Protein AF-A0A947R8L6-F1 (afdb_monomer_lite)

pLDDT: mean 79.78, std 16.23, range [29.2, 97.44]

Radius of gyration: 26.25 Å; chains: 1; bounding box: 73×72×54 Å

Secondary structure (DSSP, 8-state):
--------------SSS--B-HHHHHHHHT--HHHHHHHHHHTSSPPPEEEETTEEEB-THHHHHHHHHHHHHHTS---HHHHHHHHHHHTT-HHHHHHHHHT-TTTHHHHHHHHHTT--EE-HHHHHHHH---HHHHHHHHHTTSS-B-TTS-EEHHHHHHHHHHHHHHHTT--GGGT--THHHHHHHHHHHHHHHHHHHHHHHHHHTS---HHHHHHHHHHHHHHHHHHHHHHHHHHHHHHHHHHHHHT-

Foldseek 3Di:
DDDDDDDDDDDDDPDPPAWDFLVRLCVLQVNDSVVLVVCCVLVLDPAFDDPDPPDGTDGPVSSLSSNVVVCCCPVVVDDSVVSNVQCVVCVSPPVSSVVVSCVVVLVNVVVVVCVVVVPFKAAPVRLCVPLVADPVLVVVCPVLVVFDADPVRITGPNNSVSSNVNVVCVVVPLDVVVVNRSVVVSVVVVVVVVVVVVLVVVLVVVPVVDPDDPVRSVVVVVVSVVVVVVPPSVVVVVVVVVVVVVCVVVVD

Sequence (252 aa):
MHGKLSIQSKTKDTDSKNLLKMKELSEITEVSSGTIRYYIQQGLLPQPYRPHKNMAYYDESYIDKIKLIKDLQQNHYLPLSVIKMIIEESGYDPTKIKAWLNQSEDFSWFESKMEENGVESMTKEELLEFSRIDPEDFHAAVKYNMLLPDKNGRFDRESIKLAMFASELRKIGLTVERGFAIEFLVLHYEMLEFIARKEIDVFAKSILNNDMTAQEVQELADKTLDIAYQLAPIVHRRFLRKFLNEMRMNGN

Structure (mmCIF, N/CA/C/O backbone):
data_AF-A0A947R8L6-F1
#
_entry.id   AF-A0A947R8L6-F1
#
loop_
_atom_site.group_PDB
_atom_site.id
_atom_site.type_symbol
_atom_site.label_atom_id
_atom_site.label_alt_id
_atom_site.label_comp_id
_atom_site.label_asym_id
_atom_site.label_entity_id
_atom_site.label_seq_id
_atom_site.pdbx_PDB_ins_code
_atom_site.Cartn_x
_atom_site.Cartn_y
_atom_site.Cartn_z
_atom_site.occupancy
_atom_site.B_iso_or_equiv
_atom_site.auth_seq_id
_atom_site.auth_comp_id
_atom_site.auth_asym_id
_atom_site.auth_atom_id
_atom_site.pdbx_PDB_model_num
ATOM 1 N N . MET A 1 1 ? 47.175 53.634 -29.922 1.00 42.38 1 MET A N 1
ATOM 2 C CA . MET A 1 1 ? 47.234 52.588 -28.879 1.00 42.38 1 MET A CA 1
ATOM 3 C C . MET A 1 1 ? 46.110 52.833 -27.878 1.00 42.38 1 MET A C 1
ATOM 5 O O . MET A 1 1 ? 46.279 53.569 -26.919 1.00 42.38 1 MET A O 1
ATOM 9 N N . HIS A 1 2 ? 44.923 52.309 -28.188 1.00 31.38 2 HIS A N 1
ATOM 10 C CA . HIS A 1 2 ? 43.780 52.189 -27.273 1.00 31.38 2 HIS A CA 1
ATOM 11 C C . HIS A 1 2 ? 44.109 51.032 -26.303 1.00 31.38 2 HIS A C 1
ATOM 13 O O . HIS A 1 2 ? 44.636 50.024 -26.755 1.00 31.38 2 HIS A O 1
ATOM 19 N N . GLY A 1 3 ? 44.009 51.137 -24.978 1.00 32.56 3 GLY A N 1
ATOM 20 C CA . GLY A 1 3 ? 42.813 51.430 -24.197 1.00 32.56 3 GLY A CA 1
ATOM 21 C C . GLY A 1 3 ? 42.102 50.113 -23.869 1.00 32.56 3 GLY A C 1
ATOM 22 O O . GLY A 1 3 ? 41.481 49.564 -24.772 1.00 32.56 3 GLY A O 1
ATOM 23 N N . LYS A 1 4 ? 42.209 49.622 -22.618 1.00 29.20 4 LYS A N 1
ATOM 24 C CA . LYS A 1 4 ? 41.146 48.925 -21.855 1.00 29.20 4 LYS A CA 1
ATOM 25 C C . LYS A 1 4 ? 41.610 48.447 -20.459 1.00 29.20 4 LYS A C 1
ATOM 27 O O . LYS A 1 4 ? 42.427 47.546 -20.336 1.00 29.20 4 LYS A O 1
ATOM 32 N N . LEU A 1 5 ? 40.957 49.047 -19.459 1.00 29.86 5 LEU A N 1
ATOM 33 C CA . LEU A 1 5 ? 40.277 48.419 -18.313 1.00 29.86 5 LEU A CA 1
ATOM 34 C C . LEU A 1 5 ? 41.105 47.826 -17.161 1.00 29.86 5 LEU A C 1
ATOM 36 O O . LEU A 1 5 ? 41.373 46.633 -17.080 1.00 29.86 5 LEU A O 1
ATOM 40 N N . SER A 1 6 ? 41.298 48.684 -16.161 1.00 36.97 6 SER A N 1
ATOM 41 C CA . SER A 1 6 ? 41.044 48.390 -14.747 1.00 36.97 6 SER A CA 1
ATOM 42 C C . SER A 1 6 ? 39.662 47.742 -14.545 1.00 36.97 6 SER A C 1
ATOM 44 O O . SER A 1 6 ? 38.698 48.262 -15.093 1.00 36.97 6 SER A O 1
ATOM 46 N N . ILE A 1 7 ? 39.575 46.692 -13.718 1.00 34.09 7 ILE A N 1
ATOM 47 C CA . ILE A 1 7 ? 38.471 46.299 -12.803 1.00 34.09 7 ILE A CA 1
ATOM 48 C C . ILE A 1 7 ? 39.120 45.282 -11.843 1.00 34.09 7 ILE A C 1
ATOM 50 O O . ILE A 1 7 ? 39.526 44.200 -12.245 1.00 34.09 7 ILE A O 1
ATOM 54 N N . GLN A 1 8 ? 39.559 45.733 -10.668 1.00 30.11 8 GLN A N 1
ATOM 55 C CA . GLN A 1 8 ? 38.871 45.513 -9.390 1.00 30.11 8 GLN A CA 1
ATOM 56 C C . GLN A 1 8 ? 38.587 44.042 -9.059 1.00 30.11 8 GLN A C 1
ATOM 58 O O . GLN A 1 8 ? 37.634 43.431 -9.532 1.00 30.11 8 GLN A O 1
ATOM 63 N N . SER A 1 9 ? 39.397 43.561 -8.118 1.00 39.44 9 SER A N 1
ATOM 64 C CA . SER A 1 9 ? 39.013 42.662 -7.036 1.00 39.44 9 SER A CA 1
ATOM 65 C C . SER A 1 9 ? 37.557 42.862 -6.596 1.00 39.44 9 SER A C 1
ATOM 67 O O . SER A 1 9 ? 37.211 43.898 -6.028 1.00 39.44 9 SER A O 1
ATOM 69 N N . LYS A 1 10 ? 36.703 41.860 -6.831 1.00 37.06 10 LYS A N 1
ATOM 70 C CA . LYS A 1 10 ? 35.422 41.685 -6.130 1.00 37.06 10 LYS A CA 1
ATOM 71 C C . LYS A 1 10 ? 34.787 40.332 -6.453 1.00 37.06 10 LYS A C 1
ATOM 73 O O . LYS A 1 10 ? 34.115 40.196 -7.463 1.00 37.06 10 LYS A O 1
ATOM 78 N N . THR A 1 11 ? 34.927 39.404 -5.516 1.00 32.06 11 THR A N 1
ATOM 79 C CA . THR A 1 11 ? 33.887 38.460 -5.062 1.00 32.06 11 THR A CA 1
ATOM 80 C C . THR A 1 11 ? 34.308 38.062 -3.639 1.00 32.06 11 THR A C 1
ATOM 82 O O . THR A 1 11 ? 35.178 37.214 -3.482 1.00 32.06 11 THR A O 1
ATOM 85 N N . LYS A 1 12 ? 34.026 38.895 -2.617 1.00 33.34 12 LYS A N 1
ATOM 86 C CA . LYS A 1 12 ? 32.849 38.774 -1.719 1.00 33.34 12 LYS A CA 1
ATOM 87 C C . LYS A 1 12 ? 32.714 37.316 -1.257 1.00 33.34 12 LYS A C 1
ATOM 89 O O . LYS A 1 12 ? 32.286 36.494 -2.047 1.00 33.34 12 LYS A O 1
ATOM 94 N N . ASP A 1 13 ? 33.178 36.898 -0.084 1.00 38.03 13 ASP A N 1
ATOM 95 C CA . ASP A 1 13 ? 32.845 37.388 1.265 1.00 38.03 13 ASP A CA 1
ATOM 96 C C . ASP A 1 13 ? 31.328 37.460 1.507 1.00 38.03 13 ASP A C 1
ATOM 98 O O . ASP A 1 13 ? 30.743 38.492 1.838 1.00 38.03 13 ASP A O 1
ATOM 102 N N . THR A 1 14 ? 30.653 36.348 1.227 1.00 34.28 14 THR A N 1
ATOM 103 C CA . THR A 1 14 ? 29.289 36.049 1.674 1.00 34.28 14 THR A CA 1
ATOM 104 C C . THR A 1 14 ? 29.190 34.521 1.749 1.00 34.28 14 THR A C 1
ATOM 106 O O . THR A 1 14 ? 29.500 33.878 0.756 1.00 34.28 14 THR A O 1
ATOM 109 N N . ASP A 1 15 ? 28.888 33.980 2.939 1.00 44.09 15 ASP A N 1
ATOM 110 C CA . ASP A 1 15 ? 28.491 32.579 3.258 1.00 44.09 15 ASP A CA 1
ATOM 111 C C . ASP A 1 15 ? 29.301 31.856 4.352 1.00 44.09 15 ASP A C 1
ATOM 113 O O . ASP A 1 15 ? 29.080 30.683 4.634 1.00 44.09 15 ASP A O 1
ATOM 117 N N . SER A 1 16 ? 30.164 32.546 5.101 1.00 47.06 16 SER A N 1
ATOM 118 C CA . SER A 1 16 ? 30.749 31.993 6.339 1.00 47.06 16 SER A CA 1
ATOM 119 C C . SER A 1 16 ? 29.820 32.075 7.563 1.00 47.06 16 SER A C 1
ATOM 121 O O . SER A 1 16 ? 30.244 31.741 8.670 1.00 47.06 16 SER A O 1
ATOM 123 N N . LYS A 1 17 ? 28.565 32.528 7.405 1.00 53.00 17 LYS A N 1
ATOM 124 C CA . LYS A 1 17 ? 27.737 32.954 8.545 1.00 53.00 17 LYS A CA 1
ATOM 125 C C . LYS A 1 17 ? 26.738 31.942 9.108 1.00 53.00 17 LYS A C 1
ATOM 127 O O . LYS A 1 17 ? 26.294 32.195 10.214 1.00 53.00 17 LYS A O 1
ATOM 132 N N . ASN A 1 18 ? 26.464 30.806 8.460 1.00 67.19 18 ASN A N 1
ATOM 133 C CA . ASN A 1 18 ? 25.451 29.846 8.942 1.00 67.19 18 ASN A CA 1
ATOM 134 C C . ASN A 1 18 ? 25.870 28.367 8.769 1.00 67.19 18 ASN A C 1
ATOM 136 O O . ASN A 1 18 ? 25.108 27.524 8.301 1.00 67.19 18 ASN A O 1
ATOM 140 N N . LEU A 1 19 ? 27.116 28.040 9.128 1.00 84.75 19 LEU A N 1
ATOM 141 C CA . LEU A 1 19 ? 27.600 26.656 9.148 1.00 84.75 19 LEU A CA 1
ATOM 142 C C . LEU A 1 19 ? 27.352 26.011 10.517 1.00 84.75 19 LEU A C 1
ATOM 144 O O . LEU A 1 19 ? 27.966 26.386 11.515 1.00 84.75 19 LEU A O 1
ATOM 148 N N . LEU A 1 20 ? 26.491 25.001 10.539 1.00 90.62 20 LEU A N 1
ATOM 149 C CA . LEU A 1 20 ? 26.096 24.236 11.715 1.00 90.62 20 LEU A CA 1
ATOM 150 C C . LEU A 1 20 ? 27.038 23.057 11.956 1.00 90.62 20 LEU A C 1
ATOM 152 O O . LEU A 1 20 ? 27.586 22.455 11.025 1.00 90.62 20 LEU A O 1
ATOM 156 N N . LYS A 1 21 ? 27.188 22.672 13.223 1.00 92.44 21 LYS A N 1
ATOM 157 C CA . LYS A 1 21 ? 27.796 21.398 13.629 1.00 92.44 21 LYS A CA 1
ATOM 158 C C . LYS A 1 21 ? 26.735 20.300 13.688 1.00 92.44 21 LYS A C 1
ATOM 160 O O . LYS A 1 21 ? 25.553 20.553 13.879 1.00 92.44 21 LYS A O 1
ATOM 165 N N . MET A 1 22 ? 27.174 19.041 13.614 1.00 93.44 22 MET A N 1
ATOM 166 C CA . MET A 1 22 ? 26.277 17.871 13.660 1.00 93.44 22 MET A CA 1
ATOM 167 C C . MET A 1 22 ? 25.341 17.872 14.882 1.00 93.44 22 MET A C 1
ATOM 169 O O . MET A 1 22 ? 24.181 17.500 14.753 1.00 93.44 22 MET A O 1
ATOM 173 N N . LYS A 1 23 ? 25.832 18.284 16.059 1.00 91.50 23 LYS A N 1
ATOM 174 C CA . LYS A 1 23 ? 25.012 18.351 17.277 1.00 91.50 23 LYS A CA 1
ATOM 175 C C . LYS A 1 23 ? 23.862 19.353 17.123 1.00 91.50 23 LYS A C 1
ATOM 177 O O . LYS A 1 23 ? 22.722 18.989 17.366 1.00 91.50 23 LYS A O 1
ATOM 182 N N . GLU A 1 24 ? 24.165 20.557 16.646 1.00 92.81 24 GLU A N 1
ATOM 183 C CA . GLU A 1 24 ? 23.175 21.617 16.416 1.00 92.81 24 GLU A CA 1
ATOM 184 C C . GLU A 1 24 ? 22.154 21.184 15.357 1.00 92.81 24 GLU A C 1
ATOM 186 O O . GLU A 1 24 ? 20.952 21.290 15.570 1.00 92.81 24 GLU A O 1
ATOM 191 N N . LEU A 1 25 ? 22.617 20.595 14.249 1.00 93.69 25 LEU A N 1
ATOM 192 C CA . LEU A 1 25 ? 21.735 20.079 13.201 1.00 93.69 25 LEU A CA 1
ATOM 193 C C . LEU A 1 25 ? 20.810 18.966 13.723 1.00 93.69 25 LEU A C 1
ATOM 195 O O . LEU A 1 25 ? 19.633 18.920 13.371 1.00 93.69 25 LEU A O 1
ATOM 199 N N . SER A 1 26 ? 21.333 18.080 14.573 1.00 93.06 26 SER A N 1
ATOM 200 C CA . SER A 1 26 ? 20.577 16.996 15.206 1.00 93.06 26 SER A CA 1
ATOM 201 C C . SER A 1 26 ? 19.499 17.521 16.155 1.00 93.06 26 SER A C 1
ATOM 203 O O . SER A 1 26 ? 18.379 17.016 16.132 1.00 93.06 26 SER A O 1
ATOM 205 N N . GLU A 1 27 ? 19.819 18.550 16.940 1.00 93.12 27 GLU A N 1
ATOM 206 C CA . GLU A 1 27 ? 18.883 19.208 17.856 1.00 93.12 27 GLU A CA 1
ATOM 207 C C . GLU A 1 27 ? 17.775 19.945 17.089 1.00 93.12 27 GLU A C 1
ATOM 209 O O . GLU A 1 27 ? 16.601 19.743 17.378 1.00 93.12 27 GLU A O 1
ATOM 214 N N . ILE A 1 28 ? 18.123 20.721 16.057 1.00 94.00 28 ILE A N 1
ATOM 215 C CA . ILE A 1 28 ? 17.159 21.512 15.269 1.00 94.00 28 ILE A CA 1
ATOM 216 C C . ILE A 1 28 ? 16.199 20.627 14.462 1.00 94.00 28 ILE A C 1
ATOM 218 O O . ILE A 1 28 ? 15.029 20.965 14.283 1.00 94.00 28 ILE A O 1
ATOM 222 N N . THR A 1 29 ? 16.694 19.517 13.913 1.00 91.06 29 THR A N 1
ATOM 223 C CA . THR A 1 29 ? 15.890 18.627 13.056 1.00 91.06 29 THR A CA 1
ATOM 224 C C . THR A 1 29 ? 15.177 17.523 13.831 1.00 91.06 29 THR A C 1
ATOM 226 O O . THR A 1 29 ? 14.347 16.817 13.254 1.00 91.06 29 THR A O 1
ATOM 229 N N . GLU A 1 30 ? 15.502 17.357 15.118 1.00 92.62 30 GLU A N 1
ATOM 230 C CA . GLU A 1 30 ? 15.069 16.234 15.958 1.00 92.62 30 GLU A CA 1
ATOM 231 C C . GLU A 1 30 ? 15.425 14.862 15.354 1.00 92.62 30 GLU A C 1
ATOM 233 O O . GLU A 1 30 ? 14.738 13.859 15.563 1.00 92.62 30 GLU A O 1
ATOM 238 N N . VAL A 1 31 ? 16.499 14.801 14.563 1.00 89.19 31 VAL A N 1
ATOM 239 C CA . VAL A 1 31 ? 17.000 13.569 13.947 1.00 89.19 31 VAL A CA 1
ATOM 240 C C . VAL A 1 31 ? 18.353 13.238 14.552 1.00 89.19 31 VAL A C 1
ATOM 242 O O . VAL A 1 31 ? 19.242 14.083 14.615 1.00 89.19 31 VAL A O 1
ATOM 245 N N . SER A 1 32 ? 18.540 11.991 14.991 1.00 92.06 32 SER A N 1
ATOM 246 C CA . SER A 1 32 ? 19.791 11.577 15.632 1.00 92.06 32 SER A CA 1
ATOM 247 C C . SER A 1 32 ? 21.004 11.776 14.712 1.00 92.06 32 SER A C 1
ATOM 249 O O . SER A 1 32 ? 20.946 11.520 13.506 1.00 92.06 32 SER A O 1
ATOM 251 N N . SER A 1 33 ? 22.157 12.130 15.286 1.00 92.06 33 SER A N 1
ATOM 252 C CA . SER A 1 33 ? 23.414 12.251 14.531 1.00 92.06 33 SER A CA 1
ATOM 253 C C . SER A 1 33 ? 23.809 10.961 13.788 1.00 92.06 33 SER A C 1
ATOM 255 O O . SER A 1 33 ? 24.535 11.004 12.793 1.00 92.06 33 SER A O 1
ATOM 257 N N . GLY A 1 34 ? 23.375 9.792 14.280 1.00 89.56 34 GLY A N 1
ATOM 258 C CA . GLY A 1 34 ? 23.553 8.506 13.598 1.00 89.56 34 GLY A CA 1
ATOM 259 C C . GLY A 1 34 ? 22.738 8.430 12.308 1.00 89.56 34 GLY A C 1
ATOM 260 O O . GLY A 1 34 ? 23.283 8.107 11.255 1.00 89.56 34 GLY A O 1
ATOM 261 N N . THR A 1 35 ? 21.466 8.819 12.374 1.00 85.75 35 THR A N 1
ATOM 262 C CA . THR A 1 35 ? 20.553 8.858 11.226 1.00 85.75 35 THR A CA 1
ATOM 263 C C . THR A 1 35 ? 20.997 9.875 10.173 1.00 85.75 35 THR A C 1
ATOM 265 O O . THR A 1 35 ? 21.019 9.546 8.992 1.00 85.75 35 THR A O 1
ATOM 268 N N . ILE A 1 36 ? 21.442 11.071 10.577 1.00 93.44 36 ILE A N 1
ATOM 269 C CA . ILE A 1 36 ? 21.949 12.085 9.632 1.00 93.44 36 ILE A CA 1
ATOM 270 C C . ILE A 1 36 ? 23.190 11.566 8.891 1.00 93.44 36 ILE A C 1
ATOM 272 O O . ILE A 1 36 ? 23.279 11.671 7.668 1.00 93.44 36 ILE A O 1
ATOM 276 N N . ARG 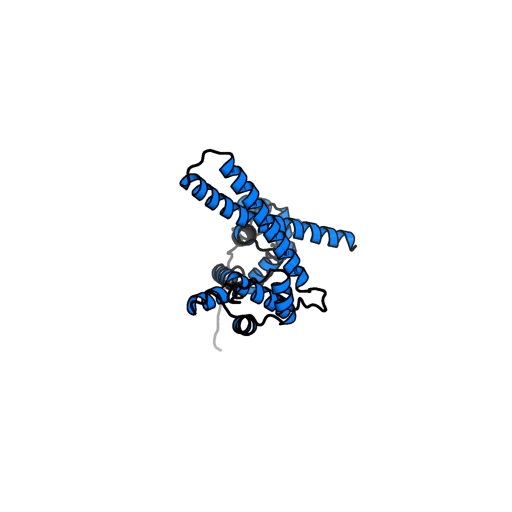A 1 37 ? 24.138 10.939 9.605 1.00 90.81 37 ARG A N 1
ATOM 277 C CA . ARG A 1 37 ? 25.300 10.290 8.968 1.00 90.81 37 ARG A CA 1
ATOM 278 C C . ARG A 1 37 ? 24.882 9.189 8.006 1.00 90.81 37 ARG A C 1
ATOM 280 O O . ARG A 1 37 ? 25.476 9.072 6.938 1.00 90.81 37 ARG A O 1
ATOM 287 N N . TYR A 1 38 ? 23.868 8.415 8.370 1.00 86.00 38 TYR A N 1
ATOM 288 C CA . TYR A 1 38 ? 23.332 7.379 7.504 1.00 86.00 38 TYR A CA 1
ATOM 289 C C . TYR A 1 38 ? 22.722 7.966 6.221 1.00 86.00 38 TYR A C 1
ATOM 291 O O . TYR A 1 38 ? 23.024 7.471 5.141 1.00 86.00 38 TYR A O 1
ATOM 299 N N . TYR A 1 39 ? 21.965 9.066 6.292 1.00 92.75 39 TYR A N 1
ATOM 300 C CA . TYR A 1 39 ? 21.447 9.753 5.097 1.00 92.75 39 TYR A CA 1
ATOM 301 C C . TYR A 1 39 ? 22.565 10.235 4.169 1.00 92.75 39 TYR A C 1
ATOM 303 O O . TYR A 1 39 ? 22.489 10.013 2.963 1.00 92.75 39 TYR A O 1
ATOM 311 N N . ILE A 1 40 ? 23.639 10.802 4.725 1.00 93.25 40 ILE A N 1
ATOM 312 C CA . ILE A 1 40 ? 24.825 11.213 3.953 1.00 93.25 40 ILE A CA 1
ATOM 313 C C . ILE A 1 40 ? 25.502 10.000 3.297 1.00 93.25 40 ILE A C 1
ATOM 315 O O . ILE A 1 40 ? 25.867 10.051 2.126 1.00 93.25 40 ILE A O 1
ATOM 319 N N . GLN A 1 41 ? 25.656 8.888 4.023 1.00 88.06 41 GLN A N 1
ATOM 320 C CA . GLN A 1 41 ? 26.248 7.654 3.486 1.00 88.06 41 GLN A CA 1
ATOM 321 C C . GLN A 1 41 ? 25.409 7.035 2.366 1.00 88.06 41 GLN A C 1
ATOM 323 O O . GLN A 1 41 ? 25.962 6.501 1.411 1.00 88.06 41 GLN A O 1
ATOM 328 N N . GLN A 1 42 ? 24.084 7.099 2.483 1.00 79.25 42 GLN A N 1
ATOM 329 C CA . GLN A 1 42 ? 23.166 6.603 1.459 1.00 79.25 42 GLN A CA 1
ATOM 330 C C . GLN A 1 42 ? 23.026 7.576 0.271 1.00 79.25 42 GLN A C 1
ATOM 332 O O . GLN A 1 42 ? 22.480 7.198 -0.765 1.00 79.25 42 GLN A O 1
ATOM 337 N N . GLY A 1 43 ? 23.558 8.799 0.381 1.00 88.75 43 GLY A N 1
ATOM 338 C CA . GLY A 1 43 ? 23.502 9.830 -0.657 1.00 88.75 43 GLY A CA 1
ATOM 339 C C . GLY A 1 43 ? 22.201 10.639 -0.682 1.00 88.75 43 GLY A C 1
ATOM 340 O O . GLY A 1 43 ? 21.967 11.356 -1.644 1.00 88.75 43 GLY A O 1
ATOM 341 N N . LEU A 1 44 ? 21.366 10.549 0.361 1.00 90.25 44 LEU A N 1
ATOM 342 C CA . LEU A 1 44 ? 20.152 11.370 0.511 1.00 90.25 44 LEU A CA 1
ATOM 343 C C . LEU A 1 44 ? 20.439 12.783 1.016 1.00 90.25 44 LEU A C 1
ATOM 345 O O . LEU A 1 44 ? 19.537 13.605 1.100 1.00 90.25 44 LEU A O 1
ATOM 349 N N . LEU A 1 45 ? 21.669 13.043 1.439 1.00 95.12 45 LEU A N 1
ATOM 350 C CA . LEU A 1 45 ? 22.147 14.369 1.784 1.00 95.12 45 LEU A CA 1
ATOM 351 C C . LEU A 1 45 ? 23.486 14.580 1.079 1.00 95.12 45 LEU A C 1
ATOM 353 O O . LEU A 1 45 ? 24.220 13.606 0.870 1.00 95.12 45 LEU A O 1
ATOM 357 N N . PRO A 1 46 ? 23.828 15.831 0.732 1.00 91.56 46 PRO A N 1
ATOM 358 C CA . PRO A 1 46 ? 25.137 16.131 0.178 1.00 91.56 46 PRO A CA 1
ATOM 359 C C . PRO A 1 46 ? 26.260 15.751 1.157 1.00 91.56 46 PRO A C 1
ATOM 361 O O . PRO A 1 46 ? 26.036 15.461 2.334 1.00 91.56 46 PRO A O 1
ATOM 364 N N . GLN A 1 47 ? 27.499 15.729 0.663 1.00 92.25 47 GLN A N 1
ATOM 365 C CA . GLN A 1 47 ? 28.651 15.588 1.548 1.00 92.25 47 GLN A CA 1
ATOM 366 C C . GLN A 1 47 ? 28.883 16.907 2.301 1.00 92.25 47 GLN A C 1
ATOM 368 O O . GLN A 1 47 ? 28.828 17.974 1.685 1.00 92.25 47 GLN A O 1
ATOM 373 N N . PRO A 1 48 ? 29.149 16.866 3.617 1.00 92.12 48 PRO A N 1
ATOM 374 C CA . PRO A 1 48 ? 29.393 18.075 4.390 1.00 92.12 48 PRO A CA 1
ATOM 375 C C . PRO A 1 48 ? 30.761 18.673 4.082 1.00 92.12 48 PRO A C 1
ATOM 377 O O . PRO A 1 48 ? 31.696 17.965 3.693 1.00 92.12 48 PRO A O 1
ATOM 380 N N . TYR A 1 49 ? 30.913 19.967 4.355 1.00 88.56 49 TYR A N 1
ATOM 381 C CA . TYR A 1 49 ? 32.203 20.634 4.247 1.00 88.56 49 TYR A CA 1
ATOM 382 C C . TYR A 1 49 ? 33.144 20.146 5.353 1.00 88.56 49 TYR A C 1
ATOM 384 O O . TYR A 1 49 ? 32.829 20.242 6.542 1.00 88.56 49 TYR A O 1
ATOM 392 N N . ARG A 1 50 ? 34.307 19.608 4.968 1.00 87.75 50 ARG A N 1
ATOM 393 C CA . ARG A 1 50 ? 35.293 19.028 5.891 1.00 87.75 50 ARG A CA 1
ATOM 394 C C . ARG A 1 50 ? 36.653 19.713 5.766 1.00 87.75 50 ARG A C 1
ATOM 396 O O . ARG A 1 50 ? 37.518 19.206 5.057 1.00 87.75 50 ARG A O 1
ATOM 403 N N . PRO A 1 51 ? 36.884 20.829 6.476 1.00 82.00 51 PRO A N 1
ATOM 404 C CA . PRO A 1 51 ? 38.190 21.489 6.470 1.00 82.00 51 PRO A CA 1
ATOM 405 C C . PRO A 1 51 ? 39.273 20.649 7.164 1.00 82.00 51 PRO A C 1
ATOM 407 O O . PRO A 1 51 ? 40.451 20.758 6.834 1.00 82.00 51 PRO A O 1
ATOM 410 N N . HIS A 1 52 ? 38.888 19.775 8.103 1.00 82.50 52 HIS A N 1
ATOM 411 C CA . HIS A 1 52 ? 39.797 18.876 8.813 1.00 82.50 52 HIS A CA 1
ATOM 412 C C . HIS A 1 52 ? 39.165 17.497 9.030 1.00 82.50 52 HIS A C 1
ATOM 414 O O . HIS A 1 52 ? 37.945 17.355 9.057 1.00 82.50 52 HIS A O 1
ATOM 420 N N . LYS A 1 53 ? 40.003 16.476 9.261 1.00 74.69 53 LYS A N 1
ATOM 421 C CA . LYS A 1 53 ? 39.593 15.062 9.392 1.00 74.69 53 LYS A CA 1
ATOM 422 C C . LYS A 1 53 ? 38.474 14.821 10.421 1.00 74.69 53 LYS A C 1
ATOM 424 O O . LYS A 1 53 ? 37.628 13.963 10.198 1.00 74.69 53 LYS A O 1
ATOM 429 N N . ASN A 1 54 ? 38.447 15.601 11.504 1.00 77.38 54 ASN A N 1
ATOM 430 C CA . ASN A 1 54 ? 37.477 15.470 12.599 1.00 77.38 54 ASN A CA 1
ATOM 431 C C . ASN A 1 54 ? 36.434 16.600 12.633 1.00 77.38 54 ASN A C 1
ATOM 433 O O . ASN A 1 54 ? 35.732 16.750 13.631 1.00 77.38 54 ASN A O 1
ATOM 437 N N . MET A 1 55 ? 36.339 17.412 11.576 1.00 81.69 55 MET A N 1
ATOM 438 C CA . MET A 1 55 ? 35.472 18.586 11.550 1.00 81.69 55 MET A CA 1
ATOM 439 C C . MET A 1 55 ? 34.603 18.571 10.297 1.00 81.69 55 MET A C 1
ATOM 441 O O . MET A 1 55 ? 35.118 18.555 9.184 1.00 81.69 55 MET A O 1
ATOM 445 N N . ALA A 1 56 ? 33.287 18.558 10.497 1.00 88.19 56 ALA A N 1
ATOM 446 C CA . ALA A 1 56 ? 32.292 18.602 9.436 1.00 88.19 56 ALA A CA 1
ATOM 447 C C . ALA A 1 56 ? 31.286 19.712 9.735 1.00 88.19 56 ALA A C 1
ATOM 449 O O . ALA A 1 56 ? 30.768 19.784 10.854 1.00 88.19 56 ALA A O 1
ATOM 450 N N . TYR A 1 57 ? 31.020 20.530 8.726 1.00 90.75 57 TYR A N 1
ATOM 451 C CA . TYR A 1 57 ? 30.072 21.630 8.768 1.00 90.75 57 TYR A CA 1
ATOM 452 C C . TYR A 1 57 ? 28.956 21.424 7.752 1.00 90.75 57 TYR A C 1
ATOM 454 O O . TYR A 1 57 ? 29.188 20.901 6.658 1.00 90.75 57 TYR A O 1
ATOM 462 N N . TYR A 1 58 ? 27.762 21.854 8.140 1.00 93.00 58 TYR A N 1
ATOM 463 C CA . TYR A 1 58 ? 26.526 21.714 7.385 1.00 93.00 58 TYR A CA 1
ATOM 464 C C . TYR A 1 58 ? 25.940 23.102 7.186 1.00 93.00 58 TYR A C 1
ATOM 466 O O . TYR A 1 58 ? 25.768 23.832 8.156 1.00 93.00 58 TYR A O 1
ATOM 474 N N . ASP A 1 59 ? 25.655 23.486 5.952 1.00 91.94 59 ASP A N 1
ATOM 475 C CA . ASP A 1 59 ? 24.883 24.698 5.704 1.00 91.94 59 ASP A CA 1
ATOM 476 C C . ASP A 1 59 ? 23.407 24.493 6.095 1.00 91.94 59 ASP A C 1
ATOM 478 O O . ASP A 1 59 ? 22.939 23.366 6.290 1.00 91.94 59 ASP A O 1
ATOM 482 N N . GLU A 1 60 ? 22.658 25.588 6.198 1.00 90.62 60 GLU A N 1
ATOM 483 C CA . GLU A 1 60 ? 21.254 25.566 6.627 1.00 90.62 60 GLU A CA 1
ATOM 484 C C . GLU A 1 60 ? 20.339 24.727 5.735 1.00 90.62 60 GLU A C 1
ATOM 486 O O . GLU A 1 60 ? 19.353 24.188 6.241 1.00 90.62 60 GLU A O 1
ATOM 491 N N . SER A 1 61 ? 20.675 24.514 4.454 1.00 91.81 61 SER A N 1
ATOM 492 C CA . SER A 1 61 ? 19.832 23.701 3.566 1.00 91.81 61 SER A CA 1
ATOM 493 C C . SER A 1 61 ? 19.697 22.255 4.046 1.00 91.81 61 SER A C 1
ATOM 495 O O . SER A 1 61 ? 18.742 21.570 3.681 1.00 91.81 61 SER A O 1
ATOM 497 N N . TYR A 1 62 ? 20.615 21.770 4.892 1.00 94.94 62 TYR A N 1
ATOM 498 C CA . TYR A 1 62 ? 20.479 20.457 5.518 1.00 94.94 62 TYR A CA 1
ATOM 499 C C . TYR A 1 62 ? 19.238 20.351 6.401 1.00 94.94 62 TYR A C 1
ATOM 501 O O . TYR A 1 62 ? 18.670 19.264 6.478 1.00 94.94 62 TYR A O 1
ATOM 509 N N . ILE A 1 63 ? 18.803 21.436 7.049 1.00 94.06 63 ILE A N 1
ATOM 510 C CA . ILE A 1 63 ? 17.623 21.415 7.921 1.00 94.06 63 ILE A CA 1
ATOM 511 C C . ILE A 1 63 ? 16.392 21.032 7.100 1.00 94.06 63 ILE A C 1
ATOM 513 O O . ILE A 1 63 ? 15.705 20.065 7.434 1.00 94.06 63 ILE A O 1
ATOM 517 N N . ASP A 1 64 ? 16.154 21.747 6.002 1.00 93.12 64 ASP A N 1
ATOM 518 C CA . ASP A 1 64 ? 14.979 21.534 5.157 1.00 93.12 64 ASP A CA 1
ATOM 519 C C . ASP A 1 64 ? 15.036 20.180 4.450 1.00 93.12 64 ASP A C 1
ATOM 521 O O . ASP A 1 64 ? 14.045 19.454 4.424 1.00 93.12 64 ASP A O 1
ATOM 525 N N . LYS A 1 65 ? 16.220 19.767 3.977 1.00 95.62 65 LYS A N 1
ATOM 526 C CA . LYS A 1 65 ? 16.418 18.441 3.371 1.00 95.62 65 LYS A CA 1
ATOM 527 C C . LYS A 1 65 ? 16.147 17.308 4.362 1.00 95.62 65 LYS A C 1
ATOM 529 O O . LYS A 1 65 ? 15.496 16.330 4.009 1.00 95.62 65 LYS A O 1
ATOM 534 N N . ILE A 1 66 ? 16.607 17.429 5.611 1.00 95.62 66 ILE A N 1
ATOM 535 C CA . ILE A 1 66 ? 16.357 16.420 6.652 1.00 95.62 66 ILE A CA 1
ATOM 536 C C . ILE A 1 66 ? 14.869 16.366 7.008 1.00 95.62 66 ILE A C 1
ATOM 538 O O . ILE A 1 66 ? 14.321 15.269 7.133 1.00 95.62 66 ILE A O 1
ATOM 542 N N . LYS A 1 67 ? 14.209 17.522 7.147 1.00 93.50 67 LYS A N 1
ATOM 543 C CA . LYS A 1 67 ? 12.766 17.593 7.417 1.00 93.50 67 LYS A CA 1
ATOM 544 C C . LYS A 1 67 ? 11.948 16.981 6.283 1.00 93.50 67 LYS A C 1
ATOM 546 O O . LYS A 1 67 ? 11.058 16.188 6.560 1.00 93.50 67 LYS A O 1
ATOM 551 N N . LEU A 1 68 ? 12.304 17.264 5.033 1.00 93.00 68 LEU A N 1
ATOM 552 C CA . LEU A 1 68 ? 11.689 16.668 3.849 1.00 93.00 68 LEU A CA 1
ATOM 553 C C . LEU A 1 68 ? 11.852 15.141 3.824 1.00 93.00 68 LEU A C 1
ATOM 555 O O . LEU A 1 68 ? 10.882 14.421 3.623 1.00 93.00 68 LEU A O 1
ATOM 559 N N . ILE A 1 69 ? 13.057 14.618 4.080 1.00 90.44 69 ILE A N 1
ATOM 560 C CA . ILE A 1 69 ? 13.271 13.162 4.156 1.00 90.44 69 ILE A CA 1
ATOM 561 C C . ILE A 1 69 ? 12.419 12.551 5.278 1.00 90.44 69 ILE A C 1
ATOM 563 O O . ILE A 1 69 ? 11.824 11.492 5.084 1.00 90.44 69 ILE A O 1
ATOM 567 N N . LYS A 1 70 ? 12.343 13.208 6.444 1.00 88.94 70 LYS A N 1
ATOM 568 C CA . LYS A 1 70 ? 11.520 12.764 7.582 1.00 88.94 70 LYS A CA 1
ATOM 569 C C . LYS A 1 70 ? 10.036 12.723 7.203 1.00 88.94 70 LYS A C 1
ATOM 571 O O . LYS A 1 70 ? 9.392 11.708 7.447 1.00 88.94 70 LYS A O 1
ATOM 576 N N . ASP A 1 71 ? 9.533 13.768 6.558 1.00 84.19 71 ASP A N 1
ATOM 577 C CA . ASP A 1 71 ? 8.157 13.869 6.065 1.00 84.19 71 ASP A CA 1
ATOM 578 C C . ASP A 1 71 ? 7.823 12.757 5.052 1.00 84.19 71 ASP A C 1
ATOM 580 O O . ASP A 1 71 ? 6.884 11.986 5.255 1.00 84.19 71 ASP A O 1
ATOM 584 N N . LEU A 1 72 ? 8.676 12.552 4.043 1.00 79.38 72 LEU A N 1
ATOM 585 C CA . LEU A 1 72 ? 8.514 11.485 3.047 1.00 79.38 72 LEU A CA 1
ATOM 586 C C . LEU A 1 72 ? 8.534 10.074 3.664 1.00 79.38 72 LEU A C 1
ATOM 588 O O . LEU A 1 72 ? 7.877 9.155 3.172 1.00 79.38 72 LEU A O 1
ATOM 592 N N . GLN A 1 73 ? 9.271 9.869 4.757 1.00 78.94 73 GLN A N 1
ATOM 593 C CA . GLN A 1 73 ? 9.279 8.588 5.467 1.00 78.94 73 GLN A CA 1
ATOM 594 C C . GLN A 1 73 ? 8.064 8.380 6.371 1.00 78.94 73 GLN A C 1
ATOM 596 O O . GLN A 1 73 ? 7.583 7.245 6.461 1.00 78.94 73 GLN A O 1
ATOM 601 N N . GLN A 1 74 ? 7.641 9.430 7.081 1.00 74.69 74 GLN A N 1
ATOM 602 C CA . GLN A 1 74 ? 6.641 9.365 8.150 1.00 74.69 74 GLN A CA 1
ATOM 603 C C . GLN A 1 74 ? 5.217 9.529 7.624 1.00 74.69 74 GLN A C 1
ATOM 605 O O . GLN A 1 74 ? 4.355 8.748 8.005 1.00 74.69 74 GLN A O 1
ATOM 610 N N . ASN A 1 75 ? 4.995 10.486 6.724 1.00 66.56 75 ASN A N 1
ATOM 611 C CA . ASN A 1 75 ? 3.668 10.826 6.213 1.00 66.56 75 ASN A CA 1
ATOM 612 C C . ASN A 1 75 ? 3.377 10.143 4.871 1.00 66.56 75 ASN A C 1
ATOM 614 O O . ASN A 1 75 ? 2.245 9.746 4.614 1.00 66.56 75 ASN A O 1
ATOM 618 N N . HIS A 1 76 ? 4.408 9.937 4.043 1.00 59.25 76 HIS A N 1
ATOM 619 C CA . HIS A 1 76 ? 4.278 9.265 2.740 1.00 59.25 76 HIS A CA 1
ATOM 620 C C . HIS A 1 76 ? 4.795 7.831 2.725 1.00 59.25 76 HIS A C 1
ATOM 622 O O . HIS A 1 76 ? 4.721 7.158 1.700 1.00 59.25 76 HIS A O 1
ATOM 628 N N . TYR A 1 77 ? 5.302 7.331 3.855 1.00 60.22 77 TYR A N 1
ATOM 629 C CA . TYR A 1 77 ? 5.626 5.917 3.992 1.00 60.22 77 TYR A CA 1
ATOM 630 C C . TYR A 1 77 ? 6.630 5.414 2.924 1.00 60.22 77 TYR A C 1
ATOM 632 O O . TYR A 1 77 ? 6.598 4.250 2.524 1.00 60.22 77 TYR A O 1
ATOM 640 N N . LEU A 1 78 ? 7.592 6.244 2.512 1.00 62.94 78 LEU A N 1
ATOM 641 C CA . LEU A 1 78 ? 8.549 5.867 1.471 1.00 62.94 78 LEU A CA 1
ATOM 642 C C . LEU A 1 78 ? 9.834 5.235 2.045 1.00 62.94 78 LEU A C 1
ATOM 644 O O . LEU A 1 78 ? 10.339 5.658 3.095 1.00 62.94 78 LEU A O 1
ATOM 648 N N . PRO A 1 79 ? 10.393 4.189 1.406 1.00 67.19 79 PRO A N 1
ATOM 649 C CA . PRO A 1 79 ? 11.715 3.674 1.750 1.00 67.19 79 PRO A CA 1
ATOM 650 C C . PRO A 1 79 ? 12.820 4.616 1.241 1.00 67.19 79 PRO A C 1
ATOM 652 O O . PRO A 1 79 ? 12.667 5.286 0.225 1.00 67.19 79 PRO A O 1
ATOM 655 N N . LEU A 1 80 ? 13.975 4.638 1.917 1.00 75.06 80 LEU A N 1
ATOM 656 C CA . LEU A 1 80 ? 15.077 5.568 1.605 1.00 75.06 80 LEU A CA 1
ATOM 657 C C . LEU A 1 80 ? 15.629 5.435 0.180 1.00 75.06 80 LEU A C 1
ATOM 659 O O . LEU A 1 80 ? 16.095 6.423 -0.373 1.00 75.06 80 LEU A O 1
ATOM 663 N N . SER A 1 81 ? 15.576 4.242 -0.414 1.00 64.44 81 SER A N 1
ATOM 664 C CA . SER A 1 81 ? 15.975 4.025 -1.810 1.00 64.44 81 SER A CA 1
ATOM 665 C C . SER A 1 81 ? 15.071 4.772 -2.789 1.00 64.44 81 SER A C 1
ATOM 667 O O . SER A 1 81 ? 15.567 5.369 -3.735 1.00 64.44 81 SER A O 1
ATOM 669 N N . VAL A 1 82 ? 13.761 4.785 -2.529 1.00 63.34 82 VAL A N 1
ATOM 670 C CA . VAL A 1 82 ? 12.784 5.530 -3.331 1.00 63.34 82 VAL A CA 1
ATOM 671 C C . VAL A 1 82 ? 12.953 7.022 -3.084 1.00 63.34 82 VAL A C 1
ATOM 673 O O . VAL A 1 82 ? 13.092 7.775 -4.033 1.00 63.34 82 VAL A O 1
ATOM 676 N N . ILE A 1 83 ? 13.068 7.450 -1.823 1.00 78.00 83 ILE A N 1
ATOM 677 C CA . ILE A 1 83 ? 13.308 8.864 -1.488 1.00 78.00 83 ILE A CA 1
ATOM 678 C C . ILE A 1 83 ? 14.570 9.395 -2.176 1.00 78.00 83 ILE A C 1
ATOM 680 O O . ILE A 1 83 ? 14.581 10.522 -2.657 1.00 78.00 83 ILE A O 1
ATOM 684 N N . LYS A 1 84 ? 15.627 8.584 -2.261 1.00 77.94 84 LYS A N 1
ATOM 685 C CA . LYS A 1 84 ? 16.842 8.945 -2.990 1.00 77.94 84 LYS A CA 1
ATOM 686 C C . LYS A 1 84 ? 16.570 9.199 -4.476 1.00 77.94 84 LYS A C 1
ATOM 688 O O . LYS A 1 84 ? 16.997 10.232 -4.971 1.00 77.94 84 LYS A O 1
ATOM 693 N N . MET A 1 85 ? 15.840 8.309 -5.146 1.00 72.31 85 MET A N 1
ATOM 694 C CA . MET A 1 85 ? 15.460 8.468 -6.556 1.00 72.31 85 MET A CA 1
ATOM 695 C C . MET A 1 85 ? 14.651 9.754 -6.775 1.00 72.31 85 MET A C 1
ATOM 697 O O . MET A 1 85 ? 14.998 10.560 -7.633 1.00 72.31 85 MET A O 1
ATOM 701 N N . ILE A 1 86 ? 13.659 10.008 -5.910 1.00 77.50 86 ILE A N 1
ATOM 702 C CA . ILE A 1 86 ? 12.874 11.254 -5.913 1.00 77.50 86 ILE A CA 1
ATOM 703 C C . ILE A 1 86 ? 13.796 12.460 -5.838 1.00 77.50 86 ILE A C 1
ATOM 705 O O . ILE A 1 86 ? 13.664 13.405 -6.607 1.00 77.50 86 ILE A O 1
ATOM 709 N N . ILE A 1 87 ? 14.710 12.456 -4.871 1.00 88.00 87 ILE A N 1
ATOM 710 C CA . ILE A 1 87 ? 15.638 13.555 -4.625 1.00 88.00 87 ILE A CA 1
ATOM 711 C C . ILE A 1 87 ? 16.585 13.763 -5.814 1.00 88.00 87 ILE A C 1
ATOM 713 O O . ILE A 1 87 ? 16.855 14.911 -6.161 1.00 88.00 87 ILE A O 1
ATOM 717 N N . GLU A 1 88 ? 17.083 12.693 -6.431 1.00 84.38 88 GLU A N 1
ATOM 718 C CA . GLU A 1 88 ? 17.973 12.755 -7.597 1.00 84.38 88 GLU A CA 1
ATOM 719 C C . GLU A 1 88 ? 17.272 13.371 -8.817 1.00 84.38 88 GLU A C 1
ATOM 721 O O . GLU A 1 88 ? 17.870 14.192 -9.512 1.00 84.38 88 GLU A O 1
ATOM 726 N N . GLU A 1 89 ? 15.994 13.053 -9.032 1.00 76.56 89 GLU A N 1
ATOM 727 C CA . GLU A 1 89 ? 15.189 13.582 -10.142 1.00 76.56 89 GLU A CA 1
ATOM 728 C C . GLU A 1 89 ? 14.664 15.004 -9.879 1.00 76.56 89 GLU A C 1
ATOM 730 O O . GLU A 1 89 ? 14.695 15.878 -10.751 1.00 76.56 89 GLU A O 1
ATOM 735 N N . SER A 1 90 ? 14.185 15.264 -8.661 1.00 85.06 90 SER A N 1
ATOM 736 C CA . SER A 1 90 ? 13.557 16.538 -8.284 1.00 85.06 90 SER A CA 1
ATOM 737 C C . SER A 1 90 ? 14.548 17.604 -7.820 1.00 85.06 90 SER A C 1
ATOM 739 O O . SER A 1 90 ? 14.233 18.793 -7.871 1.00 85.06 90 SER A O 1
ATOM 741 N N . GLY A 1 91 ? 15.733 17.218 -7.343 1.00 89.50 91 GLY A N 1
ATOM 742 C CA . GLY A 1 91 ? 16.700 18.138 -6.747 1.00 89.50 91 GLY A CA 1
ATOM 743 C C . GLY A 1 91 ? 16.230 18.771 -5.431 1.00 89.50 91 GLY A C 1
ATOM 744 O O . GLY A 1 91 ? 16.588 19.914 -5.158 1.00 89.50 91 GLY A O 1
ATOM 745 N N . TYR A 1 92 ? 15.445 18.054 -4.617 1.00 90.19 92 TYR A N 1
ATOM 746 C CA . TYR A 1 92 ? 14.807 18.555 -3.381 1.00 90.19 92 TYR A CA 1
ATOM 747 C C . TYR A 1 92 ? 13.747 19.655 -3.592 1.00 90.19 92 TYR A C 1
ATOM 749 O O . TYR A 1 92 ? 13.318 20.270 -2.618 1.00 90.19 92 TYR A O 1
ATOM 757 N N . ASP A 1 93 ? 13.315 19.916 -4.829 1.00 88.94 93 ASP A N 1
ATOM 758 C CA . ASP A 1 93 ? 12.283 20.914 -5.136 1.00 88.94 93 ASP A CA 1
ATOM 759 C C . ASP A 1 93 ? 10.900 20.418 -4.671 1.00 88.94 93 ASP A C 1
ATOM 761 O O . ASP A 1 93 ? 10.382 19.457 -5.247 1.00 88.94 93 ASP A O 1
ATOM 765 N N . PRO A 1 94 ? 10.252 21.067 -3.682 1.00 82.12 94 PRO A N 1
ATOM 766 C CA . PRO A 1 94 ? 8.959 20.625 -3.164 1.00 82.12 94 PRO A CA 1
ATOM 767 C C . PRO A 1 94 ? 7.864 20.546 -4.230 1.00 82.12 94 PRO A C 1
ATOM 769 O O . PRO A 1 94 ? 6.976 19.707 -4.124 1.00 82.12 94 PRO A O 1
ATOM 772 N N . THR A 1 95 ? 7.923 21.379 -5.273 1.00 82.12 95 THR A N 1
ATOM 773 C CA . THR A 1 95 ? 6.943 21.365 -6.368 1.00 82.12 95 THR A CA 1
ATOM 774 C C . THR A 1 95 ? 7.117 20.119 -7.218 1.00 82.12 95 THR A C 1
ATOM 776 O O . THR A 1 95 ? 6.133 19.469 -7.551 1.00 82.12 95 THR A O 1
ATOM 779 N N . LYS A 1 96 ? 8.365 19.746 -7.522 1.00 80.75 96 LYS A N 1
ATOM 780 C CA . LYS A 1 96 ? 8.681 18.526 -8.274 1.00 80.75 96 LYS A CA 1
ATOM 781 C C . LYS A 1 96 ? 8.514 17.270 -7.443 1.00 80.75 96 LYS A C 1
ATOM 783 O O . LYS A 1 96 ? 8.158 16.251 -7.999 1.00 80.75 96 LYS A O 1
ATOM 788 N N . ILE A 1 97 ? 8.738 17.329 -6.134 1.00 80.88 97 ILE A N 1
ATOM 789 C CA . ILE A 1 97 ? 8.472 16.209 -5.226 1.00 80.88 97 ILE A CA 1
ATOM 790 C C . ILE A 1 97 ? 6.978 16.020 -5.054 1.00 80.88 97 ILE A C 1
ATOM 792 O O . ILE A 1 97 ? 6.512 14.896 -5.111 1.00 80.88 97 ILE A O 1
ATOM 796 N N . LYS A 1 98 ? 6.206 17.095 -4.885 1.00 76.50 98 LYS A N 1
ATOM 797 C CA . LYS A 1 98 ? 4.745 17.011 -4.870 1.00 76.50 98 LYS A CA 1
ATOM 798 C C . LYS A 1 98 ? 4.230 16.522 -6.218 1.00 76.50 98 LYS A C 1
ATOM 800 O O . LYS A 1 98 ? 3.367 15.659 -6.243 1.00 76.50 98 LYS A O 1
ATOM 805 N N . ALA A 1 99 ? 4.801 17.009 -7.320 1.00 65.81 99 ALA A N 1
ATOM 806 C CA . ALA A 1 99 ? 4.539 16.462 -8.640 1.00 65.81 99 ALA A CA 1
ATOM 807 C C . ALA A 1 99 ? 4.940 14.991 -8.713 1.00 65.81 99 ALA A C 1
ATOM 809 O O . ALA A 1 99 ? 4.127 14.254 -9.200 1.00 65.81 99 ALA A O 1
ATOM 810 N N . TRP A 1 100 ? 6.072 14.540 -8.164 1.00 68.62 100 TRP A N 1
ATOM 811 C CA . TRP A 1 100 ? 6.495 13.133 -8.122 1.00 68.62 100 TRP A CA 1
ATOM 812 C C . TRP A 1 100 ? 5.569 12.264 -7.266 1.00 68.62 100 TRP A C 1
ATOM 814 O O . TRP A 1 100 ? 5.195 11.173 -7.659 1.00 68.62 100 TRP A O 1
ATOM 824 N N . LEU A 1 101 ? 5.155 12.750 -6.096 1.00 63.72 101 LEU A N 1
ATOM 825 C CA . LEU A 1 101 ? 4.197 12.078 -5.219 1.00 63.72 101 LEU A CA 1
ATOM 826 C C . LEU A 1 101 ? 2.835 11.961 -5.911 1.00 63.72 101 LEU A C 1
ATOM 828 O O . LEU A 1 101 ? 2.185 10.928 -5.798 1.00 63.72 101 LEU A O 1
ATOM 832 N N . ASN A 1 102 ? 2.448 12.980 -6.680 1.00 56.28 102 ASN A N 1
ATOM 833 C CA . ASN A 1 102 ? 1.253 12.974 -7.524 1.00 56.28 102 ASN A CA 1
ATOM 834 C C . ASN A 1 102 ? 1.461 12.182 -8.843 1.00 56.28 102 ASN A C 1
ATOM 836 O O . ASN A 1 102 ? 0.501 11.622 -9.367 1.00 56.28 102 ASN A O 1
ATOM 840 N N . GLN A 1 103 ? 2.713 12.100 -9.316 1.00 48.03 103 GLN A N 1
ATOM 841 C CA . GLN A 1 103 ? 3.289 11.302 -10.410 1.00 48.03 103 GLN A CA 1
ATOM 842 C C . GLN A 1 103 ? 3.786 9.939 -9.905 1.00 48.03 103 GLN A C 1
ATOM 844 O O . GLN A 1 103 ? 4.481 9.218 -10.618 1.00 48.03 103 GLN A O 1
ATOM 849 N N . SER A 1 104 ? 3.257 9.459 -8.774 1.00 50.53 104 SER A N 1
ATOM 850 C CA . SER A 1 104 ? 2.823 8.059 -8.691 1.00 50.53 104 SER A CA 1
ATOM 851 C C . SER A 1 104 ? 1.623 7.858 -9.646 1.00 50.53 104 SER A C 1
ATOM 853 O O . SER A 1 104 ? 0.547 7.363 -9.318 1.00 50.53 104 SER A O 1
ATOM 855 N N . GLU A 1 105 ? 1.870 8.285 -10.884 1.00 44.19 105 GLU A N 1
ATOM 856 C CA . GLU A 1 105 ? 1.102 8.332 -12.117 1.00 44.19 105 GLU A CA 1
ATOM 857 C C . GLU A 1 105 ? 1.072 6.943 -12.749 1.00 44.19 105 GLU A C 1
ATOM 859 O O . GLU A 1 105 ? 0.795 6.829 -13.929 1.00 44.19 105 GLU A O 1
ATOM 864 N N . ASP A 1 106 ? 1.312 5.887 -11.969 1.00 48.09 106 ASP A N 1
ATOM 865 C CA . ASP A 1 106 ? 0.895 4.530 -12.307 1.00 48.09 106 ASP A CA 1
ATOM 866 C C . ASP A 1 106 ? -0.365 4.111 -11.549 1.00 48.09 106 ASP A C 1
ATOM 868 O O . ASP A 1 106 ? -0.893 3.060 -11.840 1.00 48.09 106 ASP A O 1
ATOM 872 N N . PHE A 1 107 ? -0.899 4.901 -10.610 1.00 46.62 107 PHE A N 1
ATOM 873 C CA . PHE A 1 107 ? -2.221 4.635 -10.013 1.00 46.62 107 PHE A CA 1
ATOM 874 C C . PHE A 1 107 ? -3.165 5.837 -10.086 1.00 46.62 107 PHE A C 1
ATOM 876 O O . PHE A 1 107 ? -4.359 5.650 -10.309 1.00 46.62 107 PHE A O 1
ATOM 883 N N . SER A 1 108 ? -2.662 7.074 -9.981 1.00 49.28 108 SER A N 1
ATOM 884 C CA . SER A 1 108 ? -3.517 8.275 -10.003 1.00 49.28 108 SER A CA 1
ATOM 885 C C . SER A 1 108 ? -4.189 8.521 -11.363 1.00 49.28 108 SER A C 1
ATOM 887 O O . SER A 1 108 ? -5.373 8.850 -11.418 1.00 49.28 108 SER A O 1
ATOM 889 N N . TRP A 1 109 ? -3.480 8.288 -12.472 1.00 45.53 109 TRP A N 1
ATOM 890 C CA . TRP A 1 109 ? -4.056 8.362 -13.820 1.00 45.53 109 TRP A CA 1
ATOM 891 C C . TRP A 1 109 ? -5.144 7.312 -14.059 1.00 45.53 109 TRP A C 1
ATOM 893 O O . TRP A 1 109 ? -6.078 7.558 -14.820 1.00 45.53 109 TRP A O 1
ATOM 903 N N . PHE A 1 110 ? -5.029 6.140 -13.427 1.00 55.47 110 PHE A N 1
ATOM 904 C CA . PHE A 1 110 ? -6.011 5.074 -13.547 1.00 55.47 110 PHE A CA 1
ATOM 905 C C . PHE A 1 110 ? -7.308 5.449 -12.847 1.00 55.47 110 PHE A C 1
ATOM 907 O O . PHE A 1 110 ? -8.371 5.287 -13.440 1.00 55.47 110 PHE A O 1
ATOM 914 N N . GLU A 1 111 ? -7.223 6.005 -11.636 1.00 57.56 111 GLU A N 1
ATOM 915 C CA . GLU A 1 111 ? -8.390 6.552 -10.936 1.00 57.56 111 GLU A CA 1
ATOM 916 C C . GLU A 1 111 ? -9.038 7.672 -11.756 1.00 57.56 111 GLU A C 1
ATOM 918 O O . GLU A 1 111 ? -10.236 7.606 -12.008 1.00 57.56 111 GLU A O 1
ATOM 923 N N . SER A 1 112 ? -8.249 8.622 -12.279 1.00 57.44 112 SER A N 1
ATOM 924 C CA . SER A 1 112 ? -8.758 9.714 -13.130 1.00 57.44 112 SER A CA 1
ATOM 925 C C . SER A 1 112 ? -9.462 9.178 -14.376 1.00 57.44 112 SER A C 1
ATOM 927 O O . SER A 1 112 ? -10.567 9.598 -14.695 1.00 57.44 112 SER A O 1
ATOM 929 N N . LYS A 1 113 ? -8.873 8.193 -15.067 1.00 57.78 113 LYS A N 1
ATOM 930 C CA . LYS A 1 113 ? -9.462 7.600 -16.275 1.00 57.78 113 LYS A CA 1
ATOM 931 C C . LYS A 1 113 ? -10.727 6.793 -15.966 1.00 57.78 113 LYS A C 1
ATOM 933 O O . LYS A 1 113 ? -11.637 6.758 -16.792 1.00 57.78 113 LYS A O 1
ATOM 938 N N . MET A 1 114 ? -10.791 6.134 -14.811 1.00 65.94 114 MET A N 1
ATOM 939 C CA . MET A 1 114 ? -11.989 5.426 -14.350 1.00 65.94 114 MET A CA 1
ATOM 940 C C . MET A 1 114 ? -13.106 6.415 -13.997 1.00 65.94 114 MET A C 1
ATOM 942 O O . MET A 1 114 ? -14.246 6.206 -14.401 1.00 65.94 114 MET A O 1
ATOM 946 N N . GLU A 1 115 ? -12.773 7.515 -13.320 1.00 66.19 115 GLU A N 1
ATOM 947 C CA . GLU A 1 115 ? -13.711 8.576 -12.936 1.00 66.19 115 GLU A CA 1
ATOM 948 C C . GLU A 1 115 ? -14.228 9.371 -14.141 1.00 66.19 115 GLU A C 1
ATOM 950 O O . GLU A 1 115 ? -15.434 9.571 -14.267 1.00 66.19 115 GLU A O 1
ATOM 955 N N . GLU A 1 116 ? -13.352 9.753 -15.075 1.00 63.84 116 GLU A N 1
ATOM 956 C CA . GLU A 1 116 ? -13.714 10.453 -16.316 1.00 63.84 116 GLU A CA 1
ATOM 957 C C . GLU A 1 116 ? -14.697 9.650 -17.175 1.00 63.84 116 GLU A C 1
ATOM 959 O O . GLU A 1 116 ? -15.600 10.219 -17.788 1.00 63.84 116 GLU A O 1
ATOM 964 N N . ASN A 1 117 ? -14.531 8.326 -17.214 1.00 62.44 117 ASN A N 1
ATOM 965 C CA . ASN A 1 117 ? -15.380 7.433 -18.000 1.00 62.44 117 ASN A CA 1
ATOM 966 C C . ASN A 1 117 ? -16.553 6.845 -17.193 1.00 62.44 117 ASN A C 1
ATOM 968 O O . ASN A 1 117 ? -17.335 6.075 -17.750 1.00 62.44 117 ASN A O 1
ATOM 972 N N . GLY A 1 118 ? -16.680 7.176 -15.900 1.00 71.19 118 GLY A N 1
AT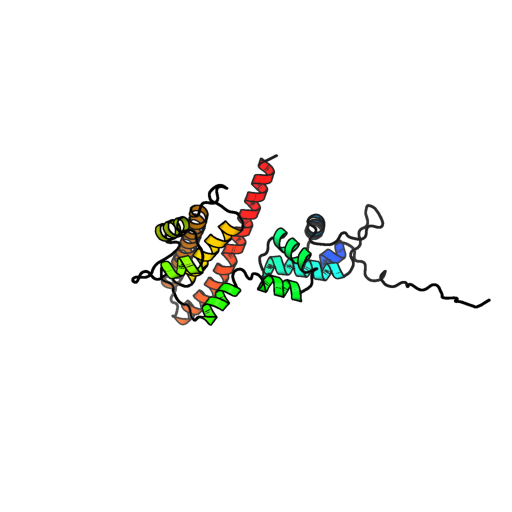OM 973 C CA . GLY A 1 118 ? -17.712 6.627 -15.012 1.00 71.19 118 GLY A CA 1
ATOM 974 C C . GLY A 1 118 ? -17.688 5.097 -14.916 1.00 71.19 118 GLY A C 1
ATOM 975 O O . GLY A 1 118 ? -18.743 4.462 -14.858 1.00 71.19 118 GLY A O 1
ATOM 976 N N . VAL A 1 119 ? -16.501 4.486 -14.981 1.00 75.75 119 VAL A N 1
ATOM 977 C CA . VAL A 1 119 ? -16.361 3.026 -15.025 1.00 75.75 119 VAL A CA 1
ATOM 978 C C . VAL A 1 119 ? -16.423 2.448 -13.617 1.00 75.75 119 VAL A C 1
ATOM 980 O O . VAL A 1 119 ? -15.450 2.472 -12.868 1.00 75.75 119 VAL A O 1
ATOM 983 N N . GLU A 1 120 ? -17.576 1.874 -13.287 1.00 84.12 120 GLU A N 1
ATOM 984 C CA . GLU A 1 120 ? -17.803 1.186 -12.009 1.00 84.12 120 GLU A CA 1
ATOM 985 C C . GLU A 1 120 ? -17.493 -0.316 -12.073 1.00 84.12 120 GLU A C 1
ATOM 987 O O . GLU A 1 120 ? -17.193 -0.942 -11.060 1.00 84.12 120 GLU A O 1
ATOM 992 N N . SER A 1 121 ? -17.572 -0.922 -13.262 1.00 93.31 121 SER A N 1
ATOM 993 C CA . SER A 1 121 ? -17.232 -2.334 -13.457 1.00 93.31 121 SER A CA 1
ATOM 994 C C . SER A 1 121 ? -16.921 -2.670 -14.914 1.00 93.31 121 SER A C 1
ATOM 996 O O . SER A 1 121 ? -17.386 -1.974 -15.819 1.00 93.31 121 SER A O 1
ATOM 998 N N . MET A 1 122 ? -16.220 -3.780 -15.151 1.00 93.50 122 MET A N 1
ATOM 999 C CA . MET A 1 122 ? -15.846 -4.287 -16.479 1.00 93.50 122 MET A CA 1
ATOM 1000 C C . MET A 1 122 ? -16.235 -5.758 -16.661 1.00 93.50 122 MET A C 1
ATOM 1002 O O . MET A 1 122 ? -16.199 -6.545 -15.723 1.00 93.50 122 MET A O 1
ATOM 1006 N N . THR A 1 123 ? -16.586 -6.158 -17.878 1.00 97.12 123 THR A N 1
ATOM 1007 C CA . THR A 1 123 ? -16.590 -7.571 -18.293 1.00 97.12 123 THR A CA 1
ATOM 1008 C C . THR A 1 123 ? -15.170 -8.144 -18.284 1.00 97.12 123 THR A C 1
ATOM 1010 O O . THR A 1 123 ? -14.187 -7.405 -18.206 1.00 97.12 123 THR A O 1
ATOM 1013 N N . LYS A 1 124 ? -15.042 -9.471 -18.403 1.00 97.25 124 LYS A N 1
ATOM 1014 C CA . LYS A 1 124 ? -13.739 -10.127 -18.577 1.00 97.25 124 LYS A CA 1
ATOM 1015 C C . LYS A 1 124 ? -12.973 -9.545 -19.768 1.00 97.25 124 LYS A C 1
ATOM 1017 O O . LYS A 1 124 ? -11.784 -9.268 -19.650 1.00 97.25 124 LYS A O 1
ATOM 1022 N N . GLU A 1 125 ? -13.644 -9.379 -20.902 1.00 97.44 125 GLU A N 1
ATOM 1023 C CA . GLU A 1 125 ? -13.037 -8.915 -22.149 1.00 97.44 125 GLU A CA 1
ATOM 1024 C C . GLU A 1 125 ? -12.538 -7.470 -22.013 1.00 97.44 125 GLU A C 1
ATOM 1026 O O . GLU A 1 125 ? -11.376 -7.197 -22.312 1.00 97.44 125 GLU A O 1
ATOM 1031 N N . GLU A 1 126 ? -13.374 -6.579 -21.469 1.00 95.19 126 GLU A N 1
ATOM 1032 C CA . GLU A 1 126 ? -13.008 -5.185 -21.180 1.00 95.19 126 GLU A CA 1
ATOM 1033 C C . GLU A 1 126 ? -11.824 -5.105 -20.207 1.00 95.19 126 GLU A C 1
ATOM 1035 O O . GLU A 1 126 ? -10.896 -4.329 -20.424 1.00 95.19 126 GLU A O 1
ATOM 1040 N N . LEU A 1 127 ? -11.822 -5.929 -19.154 1.00 94.94 127 LEU A N 1
ATOM 1041 C CA . LEU A 1 127 ? -10.757 -5.931 -18.157 1.00 94.94 127 LEU A CA 1
ATOM 1042 C C . LEU A 1 127 ? -9.422 -6.413 -18.739 1.00 94.94 127 LEU A C 1
ATOM 1044 O O . LEU A 1 127 ? -8.392 -5.783 -18.489 1.00 94.94 127 LEU A O 1
ATOM 1048 N N . LEU A 1 128 ? -9.420 -7.496 -19.522 1.00 96.31 128 LEU A N 1
ATOM 1049 C CA . LEU A 1 128 ? -8.213 -7.999 -20.190 1.00 96.31 128 LEU A CA 1
ATOM 1050 C C . LEU A 1 128 ? -7.629 -6.949 -21.142 1.00 96.31 128 LEU A C 1
ATOM 1052 O O . LEU A 1 128 ? -6.421 -6.712 -21.135 1.00 96.31 128 LEU A O 1
ATOM 1056 N N . GLU A 1 129 ? -8.483 -6.281 -21.919 1.00 91.94 129 GLU A N 1
ATOM 1057 C CA . GLU A 1 129 ? -8.061 -5.223 -22.837 1.00 91.94 129 GLU A CA 1
ATOM 1058 C C . GLU A 1 129 ? -7.518 -3.996 -22.090 1.00 91.94 129 GLU A C 1
ATOM 1060 O O . GLU A 1 129 ? -6.445 -3.479 -22.421 1.00 91.94 129 GLU A O 1
ATOM 1065 N N . PHE A 1 130 ? -8.236 -3.538 -21.063 1.00 85.19 130 PHE A N 1
ATOM 1066 C CA . PHE A 1 130 ? -7.915 -2.308 -20.347 1.00 85.19 130 PHE A CA 1
ATOM 1067 C C . PHE A 1 130 ? -6.680 -2.448 -19.454 1.00 85.19 130 PHE A C 1
ATOM 1069 O O . PHE A 1 130 ? -5.767 -1.624 -19.528 1.00 85.19 130 PHE A O 1
ATOM 1076 N N . SER A 1 131 ? -6.639 -3.488 -18.616 1.00 87.56 131 SER A N 1
ATOM 1077 C CA . SER A 1 131 ? -5.539 -3.709 -17.666 1.00 87.56 131 SER A CA 1
ATOM 1078 C C . SER A 1 131 ? -4.289 -4.287 -18.324 1.00 87.56 131 SER A C 1
ATOM 1080 O O . SER A 1 131 ? -3.182 -4.135 -17.799 1.00 87.56 131 SER A O 1
ATOM 1082 N N . ARG A 1 132 ? -4.454 -4.953 -19.476 1.00 89.31 132 ARG A N 1
ATOM 1083 C CA . ARG A 1 132 ? -3.407 -5.740 -20.142 1.00 89.31 132 ARG A CA 1
ATOM 1084 C C . ARG A 1 132 ? -2.777 -6.797 -19.233 1.00 89.31 132 ARG A C 1
ATOM 1086 O O . ARG A 1 132 ? -1.615 -7.144 -19.428 1.00 89.31 132 ARG A O 1
ATOM 1093 N N . ILE A 1 133 ? -3.511 -7.267 -18.223 1.00 93.25 133 ILE A N 1
ATOM 1094 C CA . ILE A 1 133 ? -3.088 -8.413 -17.423 1.00 93.25 133 ILE A CA 1
ATOM 1095 C C . ILE A 1 133 ? -2.882 -9.623 -18.342 1.00 93.25 133 ILE A C 1
ATOM 1097 O O . ILE A 1 133 ? -3.642 -9.832 -19.293 1.00 93.25 133 ILE A O 1
ATOM 1101 N N . ASP A 1 134 ? -1.851 -10.416 -18.058 1.00 94.06 134 ASP A N 1
ATOM 1102 C CA . ASP A 1 134 ? -1.642 -11.672 -18.766 1.00 94.06 134 ASP A CA 1
ATOM 1103 C C . ASP A 1 134 ? -2.854 -12.609 -18.562 1.00 94.06 134 ASP A C 1
ATOM 1105 O O . ASP A 1 134 ? -3.374 -12.708 -17.444 1.00 94.06 134 ASP A O 1
ATOM 1109 N N . PRO A 1 135 ? -3.348 -13.297 -19.609 1.00 95.81 135 PRO A N 1
ATOM 1110 C CA . PRO A 1 135 ? -4.492 -14.184 -19.467 1.00 95.81 135 PRO A CA 1
ATOM 1111 C C . PRO A 1 135 ? -4.291 -15.280 -18.417 1.00 95.81 135 PRO A C 1
ATOM 1113 O O . PRO A 1 135 ? -5.242 -15.592 -17.707 1.00 95.81 135 PRO A O 1
ATOM 1116 N N . GLU A 1 136 ? -3.107 -15.875 -18.288 1.00 93.44 136 GLU A N 1
ATOM 1117 C CA . GLU A 1 136 ? -2.848 -16.913 -17.283 1.00 93.44 136 GLU A CA 1
ATOM 1118 C C . GLU A 1 136 ? -2.909 -16.324 -15.870 1.00 93.44 136 GLU A C 1
ATOM 1120 O O . GLU A 1 136 ? -3.595 -16.876 -15.003 1.00 93.44 136 GLU A O 1
ATOM 1125 N N . ASP A 1 137 ? -2.304 -15.147 -15.678 1.00 95.12 137 ASP A N 1
ATOM 1126 C CA . ASP A 1 137 ? -2.370 -14.401 -14.418 1.00 95.12 137 ASP A CA 1
ATOM 1127 C C . ASP A 1 137 ? -3.819 -14.051 -14.046 1.00 95.12 137 ASP A C 1
ATOM 1129 O O . ASP A 1 137 ? -4.221 -14.217 -12.894 1.00 95.12 137 ASP A O 1
ATOM 1133 N N . PHE A 1 138 ? -4.637 -13.634 -15.018 1.00 97.06 138 PHE A N 1
ATOM 1134 C CA . PHE A 1 138 ? -6.063 -13.380 -14.811 1.00 97.06 138 PHE A CA 1
ATOM 1135 C C . PHE A 1 138 ? -6.805 -14.633 -14.334 1.00 97.06 138 PHE A C 1
ATOM 1137 O O . PHE A 1 138 ? -7.545 -14.577 -13.351 1.00 97.06 138 PHE A O 1
ATOM 1144 N N . HIS A 1 139 ? -6.616 -15.776 -15.002 1.00 95.75 139 HIS A N 1
ATOM 1145 C CA . HIS A 1 139 ? -7.308 -17.012 -14.622 1.00 95.75 139 HIS A CA 1
ATOM 1146 C C . HIS A 1 139 ? -6.898 -17.477 -13.222 1.00 95.75 139 HIS A C 1
ATOM 1148 O O . HIS A 1 139 ? -7.758 -17.909 -12.452 1.00 95.75 139 HIS A O 1
ATOM 1154 N N . ALA A 1 140 ? -5.615 -17.367 -12.873 1.00 94.25 140 ALA A N 1
ATOM 1155 C CA . ALA A 1 140 ? -5.141 -17.663 -11.529 1.00 94.25 140 ALA A CA 1
ATOM 1156 C C . ALA A 1 140 ? -5.746 -16.697 -10.500 1.00 94.25 140 ALA A C 1
ATOM 1158 O O . ALA A 1 140 ? -6.311 -17.138 -9.501 1.00 94.25 140 ALA A O 1
ATOM 1159 N N . ALA A 1 141 ? -5.717 -15.393 -10.764 1.00 95.56 141 ALA A N 1
ATOM 1160 C CA . ALA A 1 141 ? -6.247 -14.389 -9.853 1.00 95.56 141 ALA A CA 1
ATOM 1161 C C . ALA A 1 141 ? -7.759 -14.545 -9.598 1.00 95.56 141 ALA A C 1
ATOM 1163 O O . ALA A 1 141 ? -8.205 -14.384 -8.464 1.00 95.56 141 ALA A O 1
ATOM 1164 N N . VAL A 1 142 ? -8.543 -14.935 -10.611 1.00 96.56 142 VAL A N 1
ATOM 1165 C CA . VAL A 1 142 ? -9.963 -15.294 -10.436 1.00 96.56 142 VAL A CA 1
ATOM 1166 C C . VAL A 1 142 ? -10.116 -16.592 -9.640 1.00 96.56 142 VAL A C 1
ATOM 1168 O O . VAL A 1 142 ? -10.914 -16.657 -8.710 1.00 96.56 142 VAL A O 1
ATOM 1171 N N . LYS A 1 143 ? -9.335 -17.632 -9.966 1.00 94.75 143 LYS A N 1
ATOM 1172 C CA . LYS A 1 143 ? -9.375 -18.932 -9.271 1.00 94.75 143 LYS A CA 1
ATOM 1173 C C . LYS A 1 143 ? -9.119 -18.796 -7.767 1.00 94.75 143 LYS A C 1
ATOM 1175 O O . LYS A 1 143 ? -9.715 -19.535 -6.988 1.00 94.75 143 LYS A O 1
ATOM 1180 N N . TYR A 1 144 ? -8.233 -17.883 -7.380 1.00 92.31 144 TYR A N 1
ATOM 1181 C CA . TYR A 1 144 ? -7.873 -17.627 -5.987 1.00 92.31 144 TYR A CA 1
ATOM 1182 C C . TYR A 1 144 ? -8.634 -16.451 -5.357 1.00 92.31 144 TYR A C 1
ATOM 1184 O O . TYR A 1 144 ? -8.221 -15.949 -4.319 1.00 92.31 144 TYR A O 1
ATOM 1192 N N . ASN A 1 145 ? -9.752 -16.017 -5.954 1.00 92.44 145 ASN A N 1
ATOM 1193 C CA . ASN A 1 145 ? -10.619 -14.959 -5.420 1.00 92.44 145 ASN A CA 1
ATOM 1194 C C . ASN A 1 145 ? -9.941 -13.588 -5.227 1.00 92.44 145 ASN A C 1
ATOM 1196 O O . ASN A 1 145 ? -10.480 -12.738 -4.528 1.00 92.44 145 ASN A O 1
ATOM 1200 N N . MET A 1 146 ? -8.792 -13.345 -5.864 1.00 94.56 146 MET A N 1
ATOM 1201 C CA . MET A 1 146 ? -8.159 -12.023 -5.890 1.00 94.56 146 MET A CA 1
ATOM 1202 C C . MET A 1 146 ? -8.922 -11.068 -6.819 1.00 94.56 146 MET A C 1
ATOM 1204 O O . MET A 1 146 ? -9.032 -9.883 -6.528 1.00 94.56 146 MET A O 1
ATOM 1208 N N . LEU A 1 147 ? -9.455 -11.587 -7.933 1.00 96.31 147 LEU A N 1
ATOM 1209 C CA . LEU A 1 147 ? -10.377 -10.876 -8.823 1.00 96.31 147 LEU A CA 1
ATOM 1210 C C . LEU A 1 147 ? -11.761 -11.508 -8.706 1.00 96.31 147 LEU A C 1
ATOM 1212 O O . LEU A 1 147 ? -11.928 -12.692 -9.010 1.00 96.31 147 LEU A O 1
ATOM 1216 N N . LEU A 1 148 ? -12.750 -10.725 -8.282 1.00 93.06 148 LEU A N 1
ATOM 1217 C CA . LEU A 1 148 ? -14.071 -11.232 -7.923 1.00 93.06 148 LEU A CA 1
ATOM 1218 C C . LEU A 1 148 ? -15.112 -10.808 -8.963 1.00 93.06 148 LEU A C 1
ATOM 1220 O O . LEU A 1 148 ? -15.505 -9.642 -8.993 1.00 93.06 148 LEU A O 1
ATOM 1224 N N . PRO A 1 149 ? -15.589 -11.730 -9.820 1.00 96.31 149 PRO A N 1
ATOM 1225 C CA . PRO A 1 149 ? -16.723 -11.432 -10.674 1.00 96.31 149 PRO A CA 1
ATOM 1226 C C . PRO A 1 149 ? -18.017 -11.399 -9.851 1.00 96.31 149 PRO A C 1
ATOM 1228 O O . PRO A 1 149 ? -18.264 -12.263 -9.005 1.00 96.31 149 PRO A O 1
ATOM 1231 N N . ASP A 1 150 ? -18.885 -10.437 -10.145 1.00 93.94 150 ASP A N 1
ATOM 1232 C CA . ASP A 1 150 ? -20.253 -10.409 -9.645 1.00 93.94 150 ASP A CA 1
ATOM 1233 C C . ASP A 1 150 ? -21.102 -11.537 -10.270 1.00 93.94 150 ASP A C 1
ATOM 1235 O O . ASP A 1 150 ? -20.667 -12.307 -11.132 1.00 93.94 150 ASP A O 1
ATOM 1239 N N . LYS A 1 151 ? -22.377 -11.618 -9.874 1.00 94.19 151 LYS A N 1
ATOM 1240 C CA . LYS A 1 151 ? -23.336 -12.603 -10.413 1.00 94.19 151 LYS A CA 1
ATOM 1241 C C . LYS A 1 151 ? -23.533 -12.541 -11.938 1.00 94.19 151 LYS A C 1
ATOM 1243 O O . LYS A 1 151 ? -24.067 -13.487 -12.509 1.00 94.19 151 LYS A O 1
ATOM 1248 N N . ASN A 1 152 ? -23.161 -11.432 -12.575 1.00 94.56 152 ASN A N 1
ATOM 1249 C CA . ASN A 1 152 ? -23.256 -11.210 -14.014 1.00 94.56 152 ASN A CA 1
ATOM 1250 C C . ASN A 1 152 ? -21.898 -11.385 -14.721 1.00 94.56 152 ASN A C 1
ATOM 1252 O O . ASN A 1 152 ? -21.813 -11.148 -15.925 1.00 94.56 152 ASN A O 1
ATOM 1256 N N . GLY A 1 153 ? -20.840 -11.776 -14.001 1.00 95.25 153 GLY A N 1
ATOM 1257 C CA . GLY A 1 153 ? -19.493 -11.925 -14.547 1.00 95.25 153 GLY A CA 1
ATOM 1258 C C . GLY A 1 153 ? -18.719 -10.611 -14.700 1.00 95.25 153 GLY A C 1
ATOM 1259 O O . GLY A 1 153 ? -17.765 -10.574 -15.478 1.00 95.25 153 GLY A O 1
ATOM 1260 N N . ARG A 1 154 ? -19.128 -9.533 -14.017 1.00 97.06 154 ARG A N 1
ATOM 1261 C CA . ARG A 1 154 ? -18.464 -8.220 -14.061 1.00 97.06 154 ARG A CA 1
ATOM 1262 C C . ARG A 1 154 ? -17.534 -8.015 -12.868 1.00 97.06 154 ARG A C 1
ATOM 1264 O O . ARG A 1 154 ? -17.852 -8.426 -11.762 1.00 97.06 154 ARG A O 1
ATOM 1271 N N . PHE A 1 155 ? -16.422 -7.334 -13.094 1.00 96.06 155 PHE A N 1
ATOM 1272 C CA . PHE A 1 155 ? -15.380 -7.026 -12.120 1.00 96.06 155 PHE A CA 1
ATOM 1273 C C . PHE A 1 155 ? -15.486 -5.574 -11.672 1.00 96.06 155 PHE A C 1
ATOM 1275 O O . PHE A 1 155 ? -15.605 -4.689 -12.517 1.00 96.06 155 PHE A O 1
ATOM 1282 N N . ASP A 1 156 ? -15.448 -5.343 -10.365 1.00 91.31 156 ASP A N 1
ATOM 1283 C CA . ASP A 1 156 ? -15.522 -4.025 -9.731 1.00 91.31 156 ASP A CA 1
ATOM 1284 C C . ASP A 1 156 ? -14.217 -3.217 -9.846 1.00 91.31 156 ASP A C 1
ATOM 1286 O O . ASP A 1 156 ? -13.215 -3.668 -10.412 1.00 91.31 156 ASP A O 1
ATOM 1290 N N . ARG A 1 157 ? -14.231 -1.988 -9.314 1.00 85.00 157 ARG A N 1
ATOM 1291 C CA . ARG A 1 157 ? -13.084 -1.070 -9.358 1.00 85.00 157 ARG A CA 1
ATOM 1292 C C . ARG A 1 157 ? -11.851 -1.658 -8.677 1.00 85.00 157 ARG A C 1
ATOM 1294 O O . ARG A 1 157 ? -10.740 -1.466 -9.168 1.00 85.00 157 ARG A O 1
ATOM 1301 N N . GLU A 1 158 ? -12.029 -2.373 -7.577 1.00 85.69 158 GLU A N 1
ATOM 1302 C CA . GLU A 1 158 ? -10.969 -3.040 -6.827 1.00 85.69 158 GLU A CA 1
ATOM 1303 C C . GLU A 1 158 ? -10.318 -4.148 -7.659 1.00 85.69 158 GLU A C 1
ATOM 1305 O O . GLU A 1 158 ? -9.093 -4.170 -7.801 1.00 85.69 158 GLU A O 1
ATOM 1310 N N . SER A 1 159 ? -11.120 -5.014 -8.282 1.00 92.88 159 SER A N 1
ATOM 1311 C CA . SER A 1 159 ? -10.633 -6.059 -9.187 1.00 92.88 159 SER A CA 1
ATOM 1312 C C . SER A 1 159 ? -9.901 -5.458 -10.390 1.00 92.88 159 SER A C 1
ATOM 1314 O O . SER A 1 159 ? -8.825 -5.926 -10.765 1.00 92.88 159 SER A O 1
ATOM 1316 N N . ILE A 1 160 ? -10.433 -4.378 -10.970 1.00 88.75 160 ILE A N 1
ATOM 1317 C CA . ILE A 1 160 ? -9.780 -3.665 -12.074 1.00 88.75 160 ILE A CA 1
ATOM 1318 C C . ILE A 1 160 ? -8.374 -3.201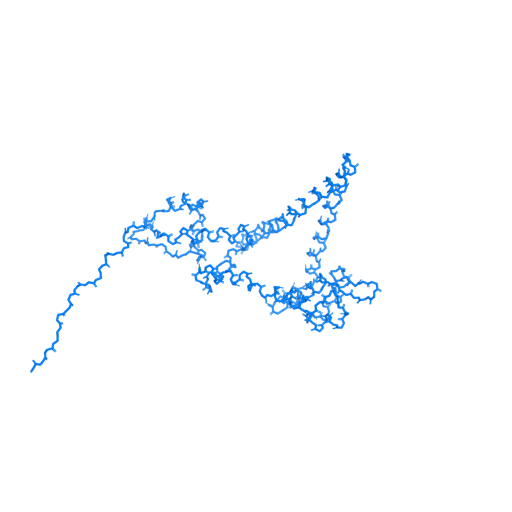 -11.647 1.00 88.75 160 ILE A C 1
ATOM 1320 O O . ILE A 1 160 ? -7.386 -3.557 -12.295 1.00 88.75 160 ILE A O 1
ATOM 1324 N N . LYS A 1 161 ? -8.253 -2.515 -10.502 1.00 84.75 161 LYS A N 1
ATOM 1325 C CA . LYS A 1 161 ? -6.965 -2.040 -9.955 1.00 84.75 161 LYS A CA 1
ATOM 1326 C C . LYS A 1 161 ? -5.982 -3.176 -9.668 1.00 84.75 161 LYS A C 1
ATOM 1328 O O . LYS A 1 161 ? -4.800 -3.057 -9.989 1.00 84.75 161 LYS A O 1
ATOM 1333 N N . LEU A 1 162 ? -6.449 -4.281 -9.085 1.00 89.44 162 LEU A N 1
ATOM 1334 C CA . LEU A 1 162 ? -5.610 -5.449 -8.794 1.00 89.44 162 LEU A CA 1
ATOM 1335 C C . LEU A 1 162 ? -5.069 -6.095 -10.074 1.00 89.44 162 LEU A C 1
ATOM 1337 O O . LEU A 1 162 ? -3.896 -6.472 -10.124 1.00 89.44 162 LEU A O 1
ATOM 1341 N N . ALA A 1 163 ? -5.883 -6.173 -11.130 1.00 91.56 163 ALA A N 1
ATOM 1342 C CA . ALA A 1 163 ? -5.435 -6.701 -12.413 1.00 91.56 163 ALA A CA 1
ATOM 1343 C C . ALA A 1 163 ? -4.350 -5.818 -13.054 1.00 91.56 163 ALA A C 1
ATOM 1345 O O . ALA A 1 163 ? -3.380 -6.307 -13.633 1.00 91.56 163 ALA A O 1
ATOM 1346 N N . MET A 1 164 ? -4.482 -4.503 -12.902 1.00 84.31 164 MET A N 1
ATOM 1347 C CA . MET A 1 164 ? -3.515 -3.532 -13.413 1.00 84.31 164 MET A CA 1
ATOM 1348 C C . MET A 1 164 ? -2.206 -3.585 -12.630 1.00 84.31 164 MET A C 1
ATOM 1350 O O . MET A 1 164 ? -1.137 -3.581 -13.234 1.00 84.31 164 MET A O 1
ATOM 1354 N N . PHE A 1 165 ? -2.276 -3.753 -11.307 1.00 84.00 165 PHE A N 1
ATOM 1355 C CA . PHE A 1 165 ? -1.092 -3.996 -10.486 1.00 84.00 165 PHE A CA 1
ATOM 1356 C C . PHE A 1 165 ? -0.314 -5.230 -10.957 1.00 84.00 165 PHE A C 1
ATOM 1358 O O . PHE A 1 165 ? 0.905 -5.175 -11.109 1.00 84.00 165 PHE A O 1
ATOM 1365 N N . ALA A 1 166 ? -1.016 -6.331 -11.241 1.00 87.12 166 ALA A N 1
ATOM 1366 C CA . ALA A 1 166 ? -0.395 -7.545 -11.767 1.00 87.12 166 ALA A CA 1
ATOM 1367 C C . ALA A 1 166 ? 0.318 -7.297 -13.111 1.00 87.12 166 ALA A C 1
ATOM 1369 O O . ALA A 1 166 ? 1.457 -7.732 -13.293 1.00 87.12 166 ALA A O 1
ATOM 1370 N N . SER A 1 167 ? -0.309 -6.538 -14.017 1.00 86.19 167 SER A N 1
ATOM 1371 C CA . SER A 1 167 ? 0.278 -6.120 -15.300 1.00 86.19 167 SER A CA 1
ATOM 1372 C C . SER A 1 167 ? 1.556 -5.285 -15.119 1.00 86.19 167 SER A C 1
ATOM 1374 O O . SER A 1 167 ? 2.574 -5.553 -15.764 1.00 86.19 167 SER A O 1
ATOM 1376 N N . GLU A 1 168 ? 1.559 -4.325 -14.189 1.00 79.25 168 GLU A N 1
ATOM 1377 C CA . GLU A 1 168 ? 2.735 -3.486 -13.918 1.00 79.25 168 GLU A CA 1
ATOM 1378 C C . GLU A 1 168 ? 3.933 -4.288 -13.404 1.00 79.25 168 GLU A C 1
ATOM 1380 O O . GLU A 1 168 ? 5.066 -4.071 -13.842 1.00 79.25 168 GLU A O 1
ATOM 1385 N N . LEU A 1 169 ? 3.705 -5.288 -12.548 1.00 79.56 169 LEU A N 1
ATOM 1386 C CA . LEU A 1 169 ? 4.784 -6.154 -12.063 1.00 79.56 169 LEU A CA 1
ATOM 1387 C C . LEU A 1 169 ? 5.491 -6.875 -13.218 1.00 79.56 169 LEU A C 1
ATOM 1389 O O . LEU A 1 169 ? 6.722 -6.969 -13.229 1.00 79.56 169 LEU A O 1
ATOM 1393 N N . ARG A 1 170 ? 4.739 -7.320 -14.231 1.00 82.44 170 ARG A N 1
ATOM 1394 C CA . ARG A 1 170 ? 5.318 -7.917 -15.444 1.00 82.44 170 ARG A CA 1
ATOM 1395 C C . ARG A 1 170 ? 6.151 -6.901 -16.220 1.00 82.44 170 ARG A C 1
ATOM 1397 O O . ARG A 1 170 ? 7.285 -7.216 -16.586 1.00 82.44 170 ARG A O 1
ATOM 1404 N N . LYS A 1 171 ? 5.645 -5.678 -16.415 1.00 78.44 171 LYS A N 1
ATOM 1405 C CA . LYS A 1 171 ? 6.349 -4.608 -17.150 1.00 78.44 171 LYS A CA 1
ATOM 1406 C C . LYS A 1 171 ? 7.686 -4.231 -16.518 1.00 78.44 171 LYS A C 1
ATOM 1408 O O . LYS A 1 171 ? 8.660 -4.031 -17.241 1.00 78.44 171 LYS A O 1
ATOM 1413 N N . ILE A 1 172 ? 7.771 -4.201 -15.187 1.00 78.00 172 ILE A N 1
ATOM 1414 C CA . ILE A 1 172 ? 9.025 -3.907 -14.469 1.00 78.00 172 ILE A CA 1
ATOM 1415 C C . ILE A 1 172 ? 9.964 -5.122 -14.359 1.00 78.00 172 ILE A C 1
ATOM 1417 O O . ILE A 1 172 ? 11.031 -5.050 -13.746 1.00 78.00 172 ILE A O 1
ATOM 1421 N N . GLY A 1 173 ? 9.594 -6.251 -14.968 1.00 79.00 173 GLY A N 1
ATOM 1422 C CA . GLY A 1 173 ? 10.423 -7.445 -15.053 1.00 79.00 173 GLY A CA 1
ATOM 1423 C C . GLY A 1 173 ? 10.336 -8.364 -13.836 1.00 79.00 173 GLY A C 1
ATOM 1424 O O . GLY A 1 173 ? 11.263 -9.146 -13.620 1.00 79.00 173 GLY A O 1
ATOM 1425 N N . LEU A 1 174 ? 9.264 -8.301 -13.045 1.00 82.25 174 LEU A N 1
ATOM 1426 C CA . LEU A 1 174 ? 8.911 -9.352 -12.088 1.00 82.25 174 LEU A CA 1
ATOM 1427 C C . LEU A 1 174 ? 8.072 -10.395 -12.827 1.00 82.25 174 LEU A C 1
ATOM 1429 O O . LEU A 1 174 ? 6.843 -10.369 -12.811 1.00 82.25 174 LEU A O 1
ATOM 1433 N N . THR A 1 175 ? 8.761 -11.281 -13.543 1.00 87.00 175 THR A N 1
ATOM 1434 C CA . THR A 1 175 ? 8.148 -12.301 -14.402 1.00 87.00 175 THR A CA 1
ATOM 1435 C C . THR A 1 175 ? 8.186 -13.685 -13.756 1.00 87.00 175 THR A C 1
ATOM 1437 O O . THR A 1 175 ? 8.944 -13.927 -12.808 1.00 87.00 175 THR A O 1
ATOM 1440 N N . VAL A 1 176 ? 7.393 -14.615 -14.293 1.00 87.62 176 VAL A N 1
ATOM 1441 C CA . VAL A 1 176 ? 7.336 -16.008 -13.825 1.00 87.62 176 VAL A CA 1
ATOM 1442 C C . VAL A 1 176 ? 8.713 -16.676 -13.914 1.00 87.62 176 VAL A C 1
ATOM 1444 O O . VAL A 1 176 ? 9.138 -17.339 -12.971 1.00 87.62 176 VAL A O 1
ATOM 1447 N N . GLU A 1 177 ? 9.474 -16.423 -14.982 1.00 87.12 177 GLU A N 1
ATOM 1448 C CA . GLU A 1 177 ? 10.814 -16.993 -15.196 1.00 87.12 177 GLU A CA 1
ATOM 1449 C C . GLU A 1 177 ? 11.827 -16.530 -14.143 1.00 87.12 177 GLU A C 1
ATOM 1451 O O . GLU A 1 177 ? 12.810 -17.217 -13.870 1.00 87.12 177 GLU A O 1
ATOM 1456 N N . ARG A 1 178 ? 11.592 -15.362 -13.537 1.00 84.12 178 ARG A N 1
ATOM 1457 C CA . ARG A 1 178 ? 12.404 -14.815 -12.442 1.00 84.12 178 ARG A CA 1
ATOM 1458 C C . ARG A 1 178 ? 11.897 -15.240 -11.061 1.00 84.12 178 ARG A C 1
ATOM 1460 O O . ARG A 1 178 ? 12.398 -14.742 -10.057 1.00 84.12 178 ARG A O 1
ATOM 1467 N N . GLY A 1 179 ? 10.922 -16.149 -11.010 1.00 83.56 179 GLY A N 1
ATOM 1468 C CA . GLY A 1 179 ? 10.331 -16.673 -9.781 1.00 83.56 179 GLY A CA 1
ATOM 1469 C C . GLY A 1 179 ? 9.190 -15.826 -9.212 1.00 83.56 179 GLY A C 1
ATOM 1470 O O . GLY A 1 179 ? 8.768 -16.076 -8.087 1.00 83.56 179 GLY A O 1
ATOM 1471 N N . PHE A 1 180 ? 8.676 -14.844 -9.958 1.00 85.56 180 PHE A N 1
ATOM 1472 C CA . PHE A 1 180 ? 7.575 -13.978 -9.525 1.00 85.56 180 PHE A CA 1
ATOM 1473 C C . PHE A 1 180 ? 6.257 -14.402 -10.171 1.00 85.56 180 PHE A C 1
ATOM 1475 O O . PHE A 1 180 ? 5.672 -13.670 -10.966 1.00 85.56 180 PHE A O 1
ATOM 1482 N N . ALA A 1 181 ? 5.791 -15.604 -9.844 1.00 89.25 181 ALA A N 1
ATOM 1483 C CA . ALA A 1 181 ? 4.477 -16.071 -10.273 1.00 89.25 181 ALA A CA 1
ATOM 1484 C C . ALA A 1 181 ? 3.350 -15.258 -9.603 1.00 89.25 181 ALA A C 1
ATOM 1486 O O . ALA A 1 181 ? 3.551 -14.671 -8.536 1.00 89.25 181 ALA A O 1
ATOM 1487 N N . ILE A 1 182 ? 2.170 -15.190 -10.223 1.00 90.12 182 ILE A N 1
ATOM 1488 C CA . ILE A 1 182 ? 1.029 -14.423 -9.689 1.00 90.12 182 ILE A CA 1
ATOM 1489 C C . ILE A 1 182 ? 0.553 -14.943 -8.330 1.00 90.12 182 ILE A C 1
ATOM 1491 O O . ILE A 1 182 ? 0.056 -14.175 -7.510 1.00 90.12 182 ILE A O 1
ATOM 1495 N N . GLU A 1 183 ? 0.794 -16.219 -8.038 1.00 90.06 183 GLU A N 1
ATOM 1496 C CA . GLU A 1 183 ? 0.528 -16.853 -6.750 1.00 90.06 183 GLU A CA 1
ATOM 1497 C C . GLU A 1 183 ? 1.247 -16.142 -5.596 1.00 90.06 183 GLU A C 1
ATOM 1499 O O . GLU A 1 183 ? 0.768 -16.154 -4.465 1.00 90.06 183 GLU A O 1
ATOM 1504 N N . PHE A 1 184 ? 2.368 -15.465 -5.870 1.00 87.38 184 PHE A N 1
ATOM 1505 C CA . PHE A 1 184 ? 3.011 -14.605 -4.883 1.00 87.38 184 PHE A CA 1
ATOM 1506 C C . PHE A 1 184 ? 2.100 -13.442 -4.468 1.00 87.38 184 PHE A C 1
ATOM 1508 O O . PHE A 1 184 ? 1.996 -13.151 -3.279 1.00 87.38 184 PHE A O 1
ATOM 1515 N N . LEU A 1 185 ? 1.418 -12.791 -5.414 1.00 86.50 185 LEU A N 1
ATOM 1516 C CA . LEU A 1 185 ? 0.458 -11.725 -5.107 1.00 86.50 185 LEU A CA 1
ATOM 1517 C C . LEU A 1 185 ? -0.806 -12.262 -4.458 1.00 86.50 185 LEU A C 1
ATOM 1519 O O . LEU A 1 185 ? -1.291 -11.659 -3.505 1.00 86.50 185 LEU A O 1
ATOM 1523 N N . VAL A 1 186 ? -1.292 -13.410 -4.928 1.00 90.00 186 VAL A N 1
ATOM 1524 C CA . VAL A 1 186 ? -2.418 -14.108 -4.302 1.00 90.00 186 VAL A CA 1
ATOM 1525 C C . VAL A 1 186 ? -2.131 -14.357 -2.825 1.00 90.00 186 VAL A C 1
ATOM 1527 O O . VAL A 1 186 ? -2.960 -14.029 -1.986 1.00 90.00 186 VAL A O 1
ATOM 1530 N N . LEU A 1 187 ? -0.929 -14.826 -2.479 1.00 89.69 187 LEU A N 1
ATOM 1531 C CA . LEU A 1 187 ? -0.544 -15.023 -1.083 1.00 89.69 187 LEU A CA 1
ATOM 1532 C C . LEU A 1 187 ? -0.620 -13.717 -0.273 1.00 89.69 187 LEU A C 1
ATOM 1534 O O . LEU A 1 187 ? -1.052 -13.727 0.877 1.00 89.69 187 LEU A O 1
ATOM 1538 N N . HIS A 1 188 ? -0.215 -12.583 -0.852 1.00 85.81 188 HIS A N 1
ATOM 1539 C CA . HIS A 1 188 ? -0.344 -11.285 -0.179 1.00 85.81 188 HIS A CA 1
ATOM 1540 C C . HIS A 1 188 ? -1.813 -10.915 0.030 1.00 85.81 188 HIS A C 1
ATOM 1542 O O . HIS A 1 188 ? -2.177 -10.477 1.121 1.00 85.81 188 HIS A O 1
ATOM 1548 N N . TYR A 1 189 ? -2.644 -11.116 -0.993 1.00 87.75 189 TYR A N 1
ATOM 1549 C CA . TYR A 1 189 ? -4.077 -10.856 -0.939 1.00 87.75 189 TYR A CA 1
ATOM 1550 C C . TYR A 1 189 ? -4.762 -11.701 0.141 1.00 87.75 189 TYR A C 1
ATOM 1552 O O . TYR A 1 189 ? -5.401 -11.140 1.025 1.00 87.75 189 TYR A O 1
ATOM 1560 N N . GLU A 1 190 ? -4.552 -13.019 0.146 1.00 90.06 190 GLU A N 1
ATOM 1561 C CA . GLU A 1 190 ? -5.146 -13.942 1.123 1.00 90.06 190 GLU A CA 1
ATOM 1562 C C . GLU A 1 190 ? -4.752 -13.588 2.564 1.00 90.06 190 GLU A C 1
ATOM 1564 O O . GLU A 1 190 ? -5.575 -13.632 3.4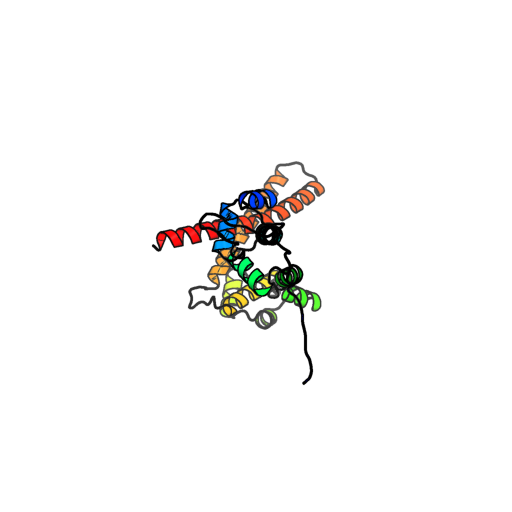81 1.00 90.06 190 GLU A O 1
ATOM 1569 N N . MET A 1 191 ? -3.495 -13.192 2.785 1.00 91.12 191 MET A N 1
ATOM 1570 C CA . MET A 1 191 ? -3.027 -12.785 4.110 1.00 91.12 191 MET A CA 1
ATOM 1571 C C . MET A 1 191 ? -3.666 -11.472 4.572 1.00 91.12 191 MET A C 1
ATOM 1573 O O . MET A 1 191 ? -4.021 -11.346 5.746 1.00 91.12 191 MET A O 1
ATOM 1577 N N . LEU A 1 192 ? -3.827 -10.498 3.673 1.00 88.19 192 LEU A N 1
ATOM 1578 C CA . LEU A 1 192 ? -4.504 -9.238 3.982 1.00 88.19 192 LEU A CA 1
ATOM 1579 C C . LEU A 1 192 ? -6.005 -9.446 4.197 1.00 88.19 192 LEU A C 1
ATOM 1581 O O . LEU A 1 192 ? -6.556 -8.897 5.149 1.00 88.19 192 LEU A O 1
ATOM 1585 N N . GLU A 1 193 ? -6.648 -10.290 3.391 1.00 87.19 193 GLU A N 1
ATOM 1586 C CA . GLU A 1 193 ? -8.044 -10.685 3.579 1.00 87.19 193 GLU A CA 1
ATOM 1587 C C . GLU A 1 193 ? -8.238 -11.356 4.945 1.00 87.19 193 GLU A C 1
ATOM 1589 O O . GLU A 1 193 ? -9.157 -11.014 5.693 1.00 87.19 193 GLU A O 1
ATOM 1594 N N . PHE A 1 194 ? -7.345 -12.276 5.317 1.00 89.44 194 PHE A N 1
ATOM 1595 C CA . PHE A 1 194 ? -7.374 -12.921 6.625 1.00 89.44 194 PHE A CA 1
ATOM 1596 C C . PHE A 1 194 ? -7.274 -11.902 7.768 1.00 89.44 194 PHE A C 1
ATOM 1598 O O . PHE A 1 194 ? -8.046 -11.987 8.726 1.00 89.44 194 PHE A O 1
ATOM 1605 N N . ILE A 1 195 ? -6.355 -10.935 7.672 1.00 89.69 195 ILE A N 1
ATOM 1606 C CA . ILE A 1 195 ? -6.204 -9.869 8.673 1.00 89.69 195 ILE A CA 1
ATOM 1607 C C . ILE A 1 195 ? -7.484 -9.031 8.755 1.00 89.69 195 ILE A C 1
ATOM 1609 O O . ILE A 1 195 ? -8.038 -8.905 9.846 1.00 89.69 195 ILE A O 1
ATOM 1613 N N . ALA A 1 196 ? -8.008 -8.557 7.622 1.00 84.00 196 ALA A N 1
ATOM 1614 C CA . ALA A 1 196 ? -9.224 -7.746 7.574 1.00 84.00 196 ALA A CA 1
ATOM 1615 C C . ALA A 1 196 ? -10.427 -8.480 8.192 1.00 84.00 196 ALA A C 1
ATOM 1617 O O . ALA A 1 196 ? -11.170 -7.921 8.999 1.00 84.00 196 ALA A O 1
ATOM 1618 N N . ARG A 1 197 ? -10.591 -9.779 7.902 1.00 83.69 197 ARG A N 1
ATOM 1619 C CA . ARG A 1 197 ? -11.630 -10.612 8.533 1.00 83.69 197 ARG A CA 1
ATOM 1620 C C . ARG A 1 197 ? -11.465 -10.677 10.049 1.00 83.69 197 ARG A C 1
ATOM 1622 O O . ARG A 1 197 ? -12.452 -10.584 10.772 1.00 83.69 197 ARG A O 1
ATOM 1629 N N . LYS A 1 198 ? -10.232 -10.814 10.548 1.00 87.62 198 LYS A N 1
ATOM 1630 C CA . LYS A 1 198 ? -9.967 -10.821 11.994 1.00 87.62 198 LYS A CA 1
ATOM 1631 C C . LYS A 1 198 ? -10.233 -9.476 12.652 1.00 87.62 198 LYS A C 1
ATOM 1633 O O . LYS A 1 198 ? -10.738 -9.463 13.771 1.00 87.62 198 LYS A O 1
ATOM 1638 N N . GLU A 1 199 ? -9.940 -8.377 11.975 1.00 82.88 199 GLU A N 1
ATOM 1639 C CA . GLU A 1 199 ? -10.247 -7.032 12.461 1.00 82.88 199 GLU A CA 1
ATOM 1640 C C . GLU A 1 199 ? -11.759 -6.838 12.606 1.00 82.88 199 GLU A C 1
ATOM 1642 O O . GLU A 1 199 ? -12.227 -6.463 13.683 1.00 82.88 199 GLU A O 1
ATOM 1647 N N . ILE A 1 200 ? -12.532 -7.207 11.580 1.00 82.62 200 ILE A N 1
ATOM 1648 C CA . ILE A 1 200 ? -13.999 -7.158 11.623 1.00 82.62 200 ILE A CA 1
ATOM 1649 C C . ILE A 1 200 ? -14.563 -8.091 12.700 1.00 82.62 200 ILE A C 1
ATOM 1651 O O . ILE A 1 200 ? -15.444 -7.677 13.449 1.00 82.62 200 ILE A O 1
ATOM 1655 N N . ASP A 1 201 ? -14.043 -9.314 12.847 1.00 82.19 201 ASP A N 1
ATOM 1656 C CA . ASP A 1 201 ? -14.479 -10.248 13.896 1.00 82.19 201 ASP A CA 1
ATOM 1657 C C . ASP A 1 201 ? -14.275 -9.667 15.305 1.00 82.19 201 ASP A C 1
ATOM 1659 O O . ASP A 1 201 ? -15.131 -9.814 16.183 1.00 82.19 201 ASP A O 1
ATOM 1663 N N . VAL A 1 202 ? -13.120 -9.040 15.553 1.00 85.25 202 VAL A N 1
ATOM 1664 C CA . VAL A 1 202 ? -12.800 -8.410 16.842 1.00 85.25 202 VAL A CA 1
ATOM 1665 C C . VAL A 1 202 ? -13.702 -7.205 17.079 1.00 85.25 202 VAL A C 1
ATOM 1667 O O . VAL A 1 202 ? -14.267 -7.073 18.167 1.00 85.25 202 VAL A O 1
ATOM 1670 N N . PHE A 1 203 ? -13.887 -6.367 16.061 1.00 82.06 203 PHE A N 1
ATOM 1671 C CA . PHE A 1 203 ? -14.752 -5.197 16.125 1.00 82.06 203 PHE A CA 1
ATOM 1672 C C . PHE A 1 203 ? -16.216 -5.581 16.392 1.00 82.06 203 PHE A C 1
ATOM 1674 O O . PHE A 1 203 ? -16.828 -5.079 17.333 1.00 82.06 203 PHE A O 1
ATOM 1681 N N . ALA A 1 204 ? -16.751 -6.555 15.654 1.00 79.44 204 ALA A N 1
ATOM 1682 C CA . ALA A 1 204 ? -18.111 -7.060 15.828 1.00 79.44 204 ALA A CA 1
ATOM 1683 C C . ALA A 1 204 ? -18.335 -7.642 17.232 1.00 79.44 204 ALA A C 1
ATOM 1685 O O . ALA A 1 204 ? -19.343 -7.350 17.872 1.00 79.44 204 ALA A O 1
ATOM 1686 N N . LYS A 1 205 ? -17.375 -8.417 17.759 1.00 84.00 205 LYS A N 1
ATOM 1687 C CA . LYS A 1 205 ? -17.429 -8.912 19.146 1.00 84.00 205 LYS A CA 1
ATOM 1688 C C . LYS A 1 205 ? -17.386 -7.780 20.166 1.00 84.00 205 LYS A C 1
ATOM 1690 O O . LYS A 1 205 ? -18.052 -7.877 21.191 1.00 84.00 205 LYS A O 1
ATOM 1695 N N . SER A 1 206 ? -16.610 -6.729 19.906 1.00 80.56 206 SER A N 1
ATOM 1696 C CA . SER A 1 206 ? -16.570 -5.548 20.768 1.00 80.56 206 SER A CA 1
ATOM 1697 C C . SER A 1 206 ? -17.941 -4.880 20.836 1.00 80.56 206 SER A C 1
ATOM 1699 O O . SER A 1 206 ? -18.412 -4.602 21.932 1.00 80.56 206 SER A O 1
ATOM 1701 N N . ILE A 1 207 ? -18.615 -4.695 19.699 1.00 84.62 207 ILE A N 1
ATOM 1702 C CA . ILE A 1 207 ? -19.966 -4.115 19.663 1.00 84.62 207 ILE A CA 1
ATOM 1703 C C . ILE A 1 207 ? -20.961 -5.000 20.414 1.00 84.62 207 ILE A C 1
ATOM 1705 O O . ILE A 1 207 ? -21.689 -4.509 21.260 1.00 84.62 207 ILE A O 1
ATOM 1709 N N . LEU A 1 208 ? -20.979 -6.311 20.152 1.00 78.19 208 LEU A N 1
ATOM 1710 C CA . LEU A 1 208 ? -21.946 -7.224 20.779 1.00 78.19 208 LEU A CA 1
ATOM 1711 C C . LEU A 1 208 ? -21.810 -7.318 22.306 1.00 78.19 208 LEU A C 1
ATOM 1713 O O . LEU A 1 208 ? -22.768 -7.680 22.982 1.00 78.19 208 LEU A O 1
ATOM 1717 N N . ASN A 1 209 ? -20.626 -7.021 22.845 1.00 83.75 209 ASN A N 1
ATOM 1718 C CA . ASN A 1 209 ? -20.341 -7.097 24.277 1.00 83.75 209 ASN A CA 1
ATOM 1719 C C . ASN A 1 209 ? -20.512 -5.756 25.011 1.00 83.75 209 ASN A C 1
ATOM 1721 O O . ASN A 1 209 ? -20.268 -5.703 26.216 1.00 83.75 209 ASN A O 1
ATOM 1725 N N . ASN A 1 210 ? -20.894 -4.684 24.313 1.00 82.06 210 ASN A N 1
ATOM 1726 C CA . ASN A 1 210 ? -21.103 -3.362 24.895 1.00 82.06 210 ASN A CA 1
ATOM 1727 C C . ASN A 1 210 ? -22.475 -2.822 24.465 1.00 82.06 210 ASN A C 1
ATOM 1729 O O . ASN A 1 210 ? -22.826 -2.888 23.291 1.00 82.06 210 ASN A O 1
ATOM 1733 N N . ASP A 1 211 ? -23.243 -2.249 25.394 1.00 87.81 211 ASP A N 1
ATOM 1734 C CA . ASP A 1 211 ? -24.482 -1.539 25.051 1.00 87.81 211 ASP A CA 1
ATOM 1735 C C . ASP A 1 211 ? -24.127 -0.218 24.354 1.00 87.81 211 ASP A C 1
ATOM 1737 O O . ASP A 1 211 ? -23.916 0.807 25.001 1.00 87.81 211 ASP A O 1
ATOM 1741 N N . MET A 1 212 ? -24.008 -0.264 23.027 1.00 88.00 212 MET A N 1
ATOM 1742 C CA . MET A 1 212 ? -23.680 0.883 22.183 1.00 88.00 212 MET A CA 1
ATOM 1743 C C . MET A 1 212 ? -24.856 1.250 21.282 1.00 88.00 212 MET A C 1
ATOM 1745 O O . MET A 1 212 ? -25.529 0.394 20.704 1.00 88.00 212 MET A O 1
ATOM 1749 N N . THR A 1 213 ? -25.078 2.547 21.110 1.00 91.19 213 THR A N 1
ATOM 1750 C CA . THR A 1 213 ? -25.995 3.074 20.099 1.00 91.19 213 THR A CA 1
ATOM 1751 C C . THR A 1 213 ? -25.406 2.923 18.692 1.00 91.19 213 THR A C 1
ATOM 1753 O O . THR A 1 213 ? -24.192 2.833 18.509 1.00 91.19 213 THR A O 1
ATOM 1756 N N . ALA A 1 214 ? -26.255 2.948 17.659 1.00 85.44 214 ALA A N 1
ATOM 1757 C CA . ALA A 1 214 ? -25.800 2.861 16.267 1.00 85.44 214 ALA A CA 1
ATOM 1758 C C . ALA A 1 214 ? -24.811 3.983 15.885 1.00 85.44 214 ALA A C 1
ATOM 1760 O O . ALA A 1 214 ? -23.876 3.743 15.125 1.00 85.44 214 ALA A O 1
ATOM 1761 N N . GLN A 1 215 ? -24.990 5.185 16.444 1.00 87.00 215 GLN A N 1
ATOM 1762 C CA . GLN A 1 215 ? -24.090 6.313 16.211 1.00 87.00 215 GLN A CA 1
ATOM 1763 C C . GLN A 1 215 ? -22.708 6.075 16.835 1.00 87.00 215 GLN A C 1
ATOM 1765 O O . GLN A 1 215 ? -21.697 6.287 16.173 1.00 87.00 215 GLN A O 1
ATOM 1770 N N . GLU A 1 216 ? -22.647 5.578 18.073 1.00 86.62 216 GLU A N 1
ATOM 1771 C CA . GLU A 1 216 ? -21.373 5.254 18.732 1.00 86.62 216 GLU A CA 1
ATOM 1772 C C . GLU A 1 216 ? -20.620 4.139 17.999 1.00 86.62 216 GLU A C 1
ATOM 1774 O O . GLU A 1 216 ? -19.396 4.189 17.884 1.00 86.62 216 GLU A O 1
ATOM 1779 N N . VAL A 1 217 ? -21.345 3.148 17.470 1.00 85.62 217 VAL A N 1
ATOM 1780 C CA . VAL A 1 217 ? -20.764 2.087 16.638 1.00 85.62 217 VAL A CA 1
ATOM 1781 C C . VAL A 1 217 ? -20.149 2.661 15.365 1.00 85.62 217 VAL A C 1
ATOM 1783 O O . VAL A 1 217 ? -19.022 2.302 15.028 1.00 85.62 217 VAL A O 1
ATOM 1786 N N . GLN A 1 218 ? -20.858 3.557 14.675 1.00 81.00 218 GLN A N 1
ATOM 1787 C CA . GLN A 1 218 ? -20.365 4.183 13.449 1.00 81.00 218 GLN A CA 1
ATOM 1788 C C . GLN A 1 218 ? -19.124 5.046 13.714 1.00 81.00 218 GLN A C 1
ATOM 1790 O O . GLN A 1 218 ? -18.101 4.864 13.061 1.00 81.00 218 GLN A O 1
ATOM 1795 N N . GLU A 1 219 ? -19.164 5.913 14.731 1.00 84.12 219 GLU A N 1
ATOM 1796 C CA . GLU A 1 219 ? -18.018 6.756 15.096 1.00 84.12 219 GLU A CA 1
ATOM 1797 C C . GLU A 1 219 ? -16.787 5.934 15.507 1.00 84.12 219 GLU A C 1
ATOM 1799 O O . GLU A 1 219 ? -15.647 6.331 15.244 1.00 84.12 219 GLU A O 1
ATOM 1804 N N . LEU A 1 220 ? -16.994 4.798 16.181 1.00 83.00 220 LEU A N 1
ATOM 1805 C CA . LEU A 1 220 ? -15.909 3.894 16.545 1.00 83.00 220 LEU A CA 1
ATOM 1806 C C . LEU A 1 220 ? -15.372 3.129 15.329 1.00 83.00 220 LEU A C 1
ATOM 1808 O O . LEU A 1 220 ? -14.158 2.936 15.239 1.00 83.00 220 LEU A O 1
ATOM 1812 N N . ALA A 1 221 ? -16.243 2.712 14.405 1.00 76.25 221 ALA A N 1
ATOM 1813 C CA . ALA A 1 221 ? -15.856 2.050 13.161 1.00 76.25 221 ALA A CA 1
ATOM 1814 C C . ALA A 1 221 ? -14.942 2.948 12.325 1.00 76.25 221 ALA A C 1
ATOM 1816 O O . ALA A 1 221 ? -13.838 2.524 11.991 1.00 76.25 221 ALA A O 1
ATOM 1817 N N . ASP A 1 222 ? -15.352 4.195 12.078 1.00 74.94 222 ASP A N 1
ATOM 1818 C CA . ASP A 1 222 ? -14.594 5.150 11.261 1.00 74.94 222 ASP A CA 1
ATOM 1819 C C . ASP A 1 222 ? -13.183 5.364 11.836 1.00 74.94 222 ASP A C 1
ATOM 1821 O O . ASP A 1 222 ? -12.177 5.169 11.152 1.00 74.94 222 ASP A O 1
ATOM 1825 N N . LYS A 1 223 ? -13.087 5.634 13.146 1.00 80.44 223 LYS A N 1
ATOM 1826 C CA . LYS A 1 223 ? -11.794 5.807 13.836 1.00 80.44 223 LYS A CA 1
ATOM 1827 C C . LYS A 1 223 ? -10.931 4.543 13.808 1.00 80.44 223 LYS A C 1
ATOM 1829 O O . LYS A 1 223 ? -9.706 4.634 13.750 1.00 80.44 223 LYS A O 1
ATOM 1834 N N . THR A 1 224 ? -11.548 3.366 13.905 1.00 76.19 224 THR A N 1
ATOM 1835 C CA . THR A 1 224 ? -10.825 2.085 13.910 1.00 76.19 224 THR A CA 1
ATOM 1836 C C . THR A 1 224 ? -10.290 1.752 12.521 1.00 76.19 224 THR A C 1
ATOM 1838 O O . THR A 1 224 ? -9.140 1.329 12.409 1.00 76.19 224 THR A O 1
ATOM 1841 N N . LEU A 1 225 ? -11.084 1.987 11.474 1.00 71.44 225 LEU A N 1
ATOM 1842 C CA . LEU A 1 225 ? -10.677 1.796 10.082 1.00 71.44 225 LEU A CA 1
ATOM 1843 C C . LEU A 1 225 ? -9.497 2.703 9.721 1.00 71.44 225 LEU A C 1
ATOM 1845 O O . LEU A 1 225 ? -8.502 2.210 9.192 1.00 71.44 225 LEU A O 1
ATOM 1849 N N . ASP A 1 226 ? -9.543 3.982 10.106 1.00 72.06 226 ASP A N 1
ATOM 1850 C CA . ASP A 1 226 ? -8.437 4.923 9.881 1.00 72.06 226 ASP A CA 1
ATOM 1851 C C . ASP A 1 226 ? -7.112 4.423 10.479 1.00 72.06 226 ASP A C 1
ATOM 1853 O O . ASP A 1 226 ? -6.053 4.504 9.850 1.00 72.06 226 ASP A O 1
ATOM 1857 N N . ILE A 1 227 ? -7.159 3.866 11.693 1.00 76.12 227 ILE A N 1
ATOM 1858 C CA . ILE A 1 227 ? -5.976 3.316 12.366 1.00 76.12 227 ILE A CA 1
ATOM 1859 C C . ILE A 1 227 ? -5.517 2.018 11.691 1.00 76.12 227 ILE A C 1
ATOM 1861 O O . ILE A 1 227 ? -4.314 1.831 11.482 1.00 76.12 227 ILE A O 1
ATOM 1865 N N . ALA A 1 228 ? -6.446 1.126 11.340 1.00 74.12 228 ALA A N 1
ATOM 1866 C CA . ALA A 1 228 ? -6.136 -0.141 10.681 1.00 74.12 228 ALA A CA 1
ATOM 1867 C C . ALA A 1 228 ? -5.422 0.089 9.336 1.00 74.12 228 ALA A C 1
ATOM 1869 O O . ALA A 1 228 ? -4.376 -0.517 9.075 1.00 74.12 228 ALA A O 1
ATOM 1870 N N . TYR A 1 229 ? -5.899 1.055 8.541 1.00 69.12 229 TYR A N 1
ATOM 1871 C CA . TYR A 1 229 ? -5.278 1.436 7.270 1.00 69.12 229 TYR A CA 1
ATOM 1872 C C . TYR A 1 229 ? -3.845 1.958 7.424 1.00 69.12 229 TYR A C 1
ATOM 1874 O O . TYR A 1 229 ? -3.004 1.721 6.555 1.00 69.12 229 TYR A O 1
ATOM 1882 N N . GLN A 1 230 ? -3.520 2.614 8.539 1.00 73.81 230 GLN A N 1
ATOM 1883 C CA . GLN A 1 230 ? -2.156 3.076 8.817 1.00 73.81 230 GLN A CA 1
ATOM 1884 C C . GLN A 1 230 ? -1.252 1.963 9.363 1.00 73.81 230 GLN A C 1
ATOM 1886 O O . GLN A 1 230 ? -0.041 1.956 9.118 1.00 73.81 230 GLN A O 1
ATOM 1891 N N . LEU A 1 231 ? -1.818 1.006 10.099 1.00 78.19 231 LEU A N 1
ATOM 1892 C CA . LEU A 1 231 ? -1.058 -0.036 10.780 1.00 78.19 231 LEU A CA 1
ATOM 1893 C C . LEU A 1 231 ? -0.392 -1.006 9.797 1.00 78.19 231 LEU A C 1
ATOM 1895 O O . LEU A 1 231 ? 0.805 -1.294 9.932 1.00 78.19 231 LEU A O 1
ATOM 1899 N N . ALA A 1 232 ? -1.143 -1.506 8.812 1.00 77.19 232 ALA A N 1
ATOM 1900 C CA . ALA A 1 232 ? -0.663 -2.553 7.910 1.00 77.19 232 ALA A CA 1
ATOM 1901 C C . ALA A 1 232 ? 0.616 -2.148 7.138 1.00 77.19 232 ALA A C 1
ATOM 1903 O O . ALA A 1 232 ? 1.597 -2.901 7.199 1.00 77.19 232 ALA A O 1
ATOM 1904 N N . PRO A 1 233 ? 0.714 -0.953 6.514 1.00 74.38 233 PRO A N 1
ATOM 1905 C CA . PRO A 1 233 ? 1.941 -0.512 5.845 1.00 74.38 233 PRO A CA 1
ATOM 1906 C C . PRO A 1 233 ? 3.153 -0.400 6.780 1.00 74.38 233 PRO A C 1
ATOM 1908 O O . PRO A 1 233 ? 4.280 -0.731 6.389 1.00 74.38 233 PRO A O 1
ATOM 1911 N N . ILE A 1 234 ? 2.942 0.051 8.023 1.00 76.00 234 ILE A N 1
ATOM 1912 C CA . ILE A 1 234 ? 4.006 0.209 9.025 1.00 76.00 234 ILE A CA 1
ATOM 1913 C C . ILE A 1 234 ? 4.556 -1.161 9.429 1.00 76.00 234 ILE A C 1
ATOM 1915 O O . ILE A 1 234 ? 5.775 -1.379 9.415 1.00 76.00 234 ILE A O 1
ATOM 1919 N N . VAL A 1 235 ? 3.665 -2.095 9.769 1.00 81.81 235 VAL A N 1
ATOM 1920 C CA . VAL A 1 235 ? 4.026 -3.454 10.188 1.00 81.81 235 VAL A CA 1
ATOM 1921 C C . VAL A 1 235 ? 4.695 -4.207 9.040 1.00 81.81 235 VAL A C 1
ATOM 1923 O O . VAL A 1 235 ? 5.782 -4.763 9.226 1.00 81.81 235 VAL A O 1
ATOM 1926 N N . HIS A 1 236 ? 4.110 -4.154 7.843 1.00 81.12 236 HIS A N 1
ATOM 1927 C CA . HIS A 1 236 ? 4.657 -4.792 6.651 1.00 81.12 236 HIS A CA 1
ATOM 1928 C C . HIS A 1 236 ? 6.074 -4.286 6.345 1.00 81.12 236 HIS A C 1
ATOM 1930 O O . HIS A 1 236 ? 7.014 -5.081 6.243 1.00 81.12 236 HIS A O 1
ATOM 1936 N N . ARG A 1 237 ? 6.289 -2.958 6.322 1.00 75.81 237 ARG A N 1
ATOM 1937 C CA . ARG A 1 237 ? 7.630 -2.392 6.098 1.00 75.81 237 ARG A CA 1
ATOM 1938 C C . ARG A 1 237 ? 8.619 -2.812 7.180 1.00 75.81 237 ARG A C 1
ATOM 1940 O O . ARG A 1 237 ? 9.781 -3.091 6.870 1.00 75.81 237 ARG A O 1
ATOM 1947 N N . ARG A 1 238 ? 8.203 -2.824 8.449 1.00 80.12 238 ARG A N 1
ATOM 1948 C CA . ARG A 1 238 ? 9.067 -3.235 9.564 1.00 80.12 238 ARG A CA 1
ATOM 1949 C C . ARG A 1 238 ? 9.592 -4.654 9.352 1.00 80.12 238 ARG A C 1
ATOM 1951 O O . ARG A 1 238 ? 10.795 -4.869 9.507 1.00 80.12 238 ARG A O 1
ATOM 1958 N N . PHE A 1 239 ? 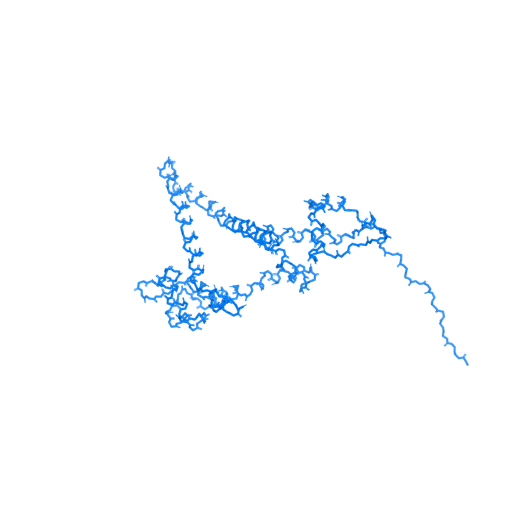8.722 -5.593 8.984 1.00 85.88 239 PHE A N 1
ATOM 1959 C CA . PHE A 1 239 ? 9.115 -6.982 8.756 1.00 85.88 239 PHE A CA 1
ATOM 1960 C C . PHE A 1 239 ? 9.956 -7.161 7.494 1.00 85.88 239 PHE A C 1
ATOM 1962 O O . PHE A 1 239 ? 11.013 -7.782 7.584 1.00 85.88 239 PHE A O 1
ATOM 1969 N N . LEU A 1 240 ? 9.595 -6.531 6.371 1.00 77.25 240 LEU A N 1
ATOM 1970 C CA . LEU A 1 240 ? 10.429 -6.560 5.163 1.00 77.25 240 LEU A CA 1
ATOM 1971 C C . LEU A 1 240 ? 11.855 -6.076 5.446 1.00 77.25 240 LEU A C 1
ATOM 1973 O O . LEU A 1 240 ? 12.826 -6.733 5.079 1.00 77.25 240 LEU A O 1
ATOM 1977 N N . ARG A 1 241 ? 12.005 -4.955 6.162 1.00 73.94 241 ARG A N 1
ATOM 1978 C CA . ARG A 1 241 ? 13.328 -4.430 6.541 1.00 73.94 241 ARG A CA 1
ATOM 1979 C C . ARG A 1 241 ? 14.095 -5.394 7.437 1.00 73.94 241 ARG A C 1
ATOM 1981 O O . ARG A 1 241 ? 15.299 -5.553 7.253 1.00 73.94 241 ARG A O 1
ATOM 1988 N N . LYS A 1 242 ? 13.417 -6.010 8.407 1.00 84.62 242 LYS A N 1
ATOM 1989 C CA . LYS A 1 242 ? 14.022 -7.007 9.292 1.00 84.62 242 LYS A CA 1
ATOM 1990 C C . LYS A 1 242 ? 14.563 -8.189 8.479 1.00 84.62 242 LYS A C 1
ATOM 1992 O O . LYS A 1 242 ? 15.748 -8.484 8.584 1.00 84.62 242 LYS A O 1
ATOM 1997 N N . PHE A 1 243 ? 13.741 -8.787 7.620 1.00 85.62 243 PHE A N 1
ATOM 1998 C CA . PHE A 1 243 ? 14.123 -9.969 6.844 1.00 85.62 243 PHE A CA 1
ATOM 1999 C C . PHE A 1 243 ? 15.189 -9.671 5.784 1.00 85.62 243 PHE A C 1
ATOM 2001 O O . PHE A 1 243 ? 16.127 -10.446 5.619 1.00 85.62 243 PHE A O 1
ATOM 2008 N N . LEU A 1 244 ? 15.132 -8.507 5.128 1.00 74.38 244 LEU A N 1
ATOM 2009 C CA . LEU A 1 244 ? 16.194 -8.069 4.214 1.00 74.38 244 LEU A CA 1
ATOM 2010 C C . LEU A 1 244 ? 17.547 -7.922 4.925 1.00 74.38 244 LEU A C 1
ATOM 2012 O O . LEU A 1 244 ? 18.585 -8.247 4.351 1.00 74.38 244 LEU A O 1
ATOM 2016 N N . ASN A 1 245 ? 17.550 -7.439 6.170 1.00 77.25 245 ASN A N 1
ATOM 2017 C CA . ASN A 1 245 ? 18.776 -7.338 6.958 1.00 77.25 245 ASN A CA 1
ATOM 2018 C C . ASN A 1 245 ? 19.303 -8.719 7.371 1.00 77.25 245 ASN A C 1
ATOM 2020 O O . ASN A 1 245 ? 20.505 -8.944 7.284 1.00 77.25 245 ASN A O 1
ATOM 2024 N N . GLU A 1 246 ? 18.429 -9.642 7.774 1.00 88.44 246 GLU A N 1
ATOM 2025 C CA . GLU A 1 246 ? 18.808 -11.021 8.121 1.00 88.44 246 GLU A CA 1
ATOM 2026 C C . GLU A 1 246 ? 19.417 -11.760 6.920 1.00 88.44 246 GLU A C 1
ATOM 2028 O O . GLU A 1 246 ? 20.477 -12.370 7.050 1.00 88.44 246 GLU A O 1
ATOM 2033 N N . MET A 1 247 ? 18.829 -11.624 5.726 1.00 80.50 247 MET A N 1
ATOM 2034 C CA . MET A 1 247 ? 19.390 -12.207 4.501 1.00 80.50 247 MET A CA 1
ATOM 2035 C C . MET A 1 247 ? 20.784 -11.660 4.170 1.00 80.50 247 MET A C 1
ATOM 2037 O O . MET A 1 247 ? 21.668 -12.420 3.788 1.00 80.50 247 MET A O 1
ATOM 2041 N N . ARG A 1 248 ? 21.011 -10.353 4.352 1.00 76.38 248 ARG A N 1
ATOM 2042 C CA . ARG A 1 248 ? 22.330 -9.733 4.131 1.00 76.38 248 ARG A CA 1
ATOM 2043 C C . ARG A 1 248 ? 23.389 -10.209 5.124 1.00 76.38 248 ARG A C 1
ATOM 2045 O O . ARG A 1 248 ? 24.559 -10.245 4.766 1.00 76.38 248 ARG A O 1
ATOM 2052 N N . MET A 1 249 ? 22.992 -10.542 6.351 1.00 70.19 249 MET A N 1
ATOM 2053 C CA . MET A 1 249 ? 23.910 -11.053 7.375 1.00 70.19 249 MET A CA 1
ATOM 2054 C C . MET A 1 249 ? 24.237 -12.536 7.178 1.00 70.19 249 MET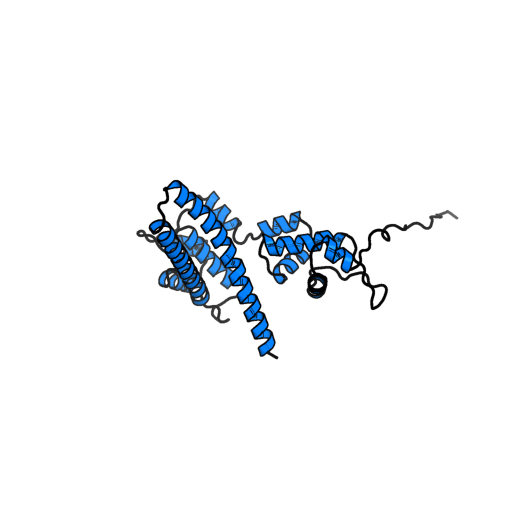 A C 1
ATOM 2056 O O . MET A 1 249 ? 25.355 -12.938 7.469 1.00 70.19 249 MET A O 1
ATOM 2060 N N . ASN A 1 250 ? 23.294 -13.329 6.662 1.00 71.25 250 ASN A N 1
ATOM 2061 C CA . ASN A 1 250 ? 23.475 -14.767 6.425 1.00 71.25 250 ASN A CA 1
ATOM 2062 C C . ASN A 1 250 ? 24.114 -15.096 5.062 1.00 71.25 250 ASN A C 1
ATOM 2064 O O . ASN A 1 250 ? 24.467 -16.246 4.819 1.00 71.25 250 ASN A O 1
ATOM 2068 N N . GLY A 1 251 ? 24.213 -14.116 4.159 1.00 56.72 251 GLY A N 1
ATOM 2069 C CA . GLY A 1 251 ? 24.846 -14.251 2.841 1.00 56.72 251 GLY A CA 1
ATOM 2070 C C . GLY A 1 251 ? 26.334 -13.880 2.793 1.00 56.72 251 GLY A C 1
ATOM 2071 O O . GLY A 1 251 ? 26.869 -13.785 1.690 1.00 56.72 251 GLY A O 1
ATOM 2072 N N . ASN A 1 252 ? 26.970 -13.644 3.949 1.00 43.38 252 ASN A N 1
ATOM 2073 C CA . ASN A 1 252 ? 28.410 -13.392 4.109 1.00 43.38 252 ASN A CA 1
ATOM 2074 C C . ASN A 1 252 ? 29.107 -14.574 4.785 1.00 43.38 252 ASN A C 1
ATOM 2076 O O . ASN A 1 252 ? 28.558 -15.067 5.796 1.00 43.38 252 ASN A O 1
#